Protein AF-A0A8H6D8B0-F1 (afdb_monomer)

Solvent-accessible surface area (backbone atoms only — not comparable to full-atom values): 12147 Å² total; per-residue (Å²): 142,82,86,81,82,81,80,84,80,79,80,86,77,79,84,80,75,80,71,76,81,54,72,67,60,53,50,52,53,22,50,54,37,28,52,41,32,55,50,35,56,53,51,42,53,51,50,27,58,74,71,68,42,46,70,52,31,46,40,55,48,80,44,45,61,90,75,54,76,79,80,57,74,88,73,54,86,74,70,90,65,80,85,88,83,83,92,76,97,70,55,73,66,60,53,39,51,53,52,36,54,52,36,72,69,46,90,56,90,76,64,66,79,68,88,80,85,71,73,65,49,51,69,41,78,44,66,47,24,80,73,21,45,85,52,73,32,20,54,50,38,52,25,31,37,50,70,65,22,56,57,67,89,66,45,59,49,54,98,57,42,50,77,49,62,91,42,72,55,75,82,59,85,83,72,56,76,82,51,54,65,56,57,78,70,66,82,77,78,92,129

Sequence (191 aa):
MKRSSFSDQRRHGQSSRHSPPSRLYDNRQREELRATAQETLEISRSLLKELGTHDLARHSVKYSFGSLTRLQPTHCPSYRQPAIIKVINDDTLNAAIELYRRAQIDTGPKSQPPIVVNFANRHSPGGGWLNGAMAEEEALYYRSTLALSLNKKHYPLERDEALYSPYELIMRMIYPQAMRHHHFQQESFPW

Secondary structure (DSSP, 8-state):
------------------PPPPHHHHHHHHHHHHHHHHHHHHHHHHHHHHTT-HHHHT--EEEEGGGPPPPPGGGS---SSPPP----SS-HHHHHHHHHHHHHHS-SS--PPPP------SSSTTTTGGGT--SHHHHHHHHBTHHHHS-GGG-SPPTTEEEE-S---B------HHHHHHHTTS-----

Mean predicted aligned error: 11.6 Å

InterPro domains:
  IPR019261 Microbial-type PARG, catalytic domain [PF10021] (65-162)
  IPR043472 Macro domain-like [G3DSA:3.40.220.10] (30-187)

Radius of gyration: 23.86 Å; Cα contacts (8 Å, |Δi|>4): 173; chains: 1; bounding box: 65×79×56 Å

Organism: NCBI:txid1567541

pLDDT: mean 80.4, std 21.3, range [29.44, 97.0]

Foldseek 3Di:
DDDDDDDDPDDPDDDPPPDPPDPVVLVVLLVVLLVLLVVLVVVLVVVCVVVVCLVLLQDKDKDFQVPDDDDDPVPVPPDPDDDDDDDDDDAQVQVQVVLQVVLVVDPDDDSARDDTDAPADLAAQLPCSNRSDDDNSSVCSSFKSNVNHDDNVCPNADPRMDMDRRDMDGHDDDDDPVCVVVVVVPPDDDD

Structure (mmCIF, N/CA/C/O backbone):
data_AF-A0A8H6D8B0-F1
#
_entry.id   AF-A0A8H6D8B0-F1
#
loop_
_atom_site.group_PDB
_atom_site.id
_atom_site.type_symbol
_atom_site.label_atom_id
_atom_site.label_alt_id
_atom_site.label_comp_id
_atom_site.label_asym_id
_atom_site.label_entity_id
_atom_site.label_seq_id
_atom_site.pdbx_PDB_ins_code
_atom_site.Cartn_x
_atom_site.Cartn_y
_atom_site.Cartn_z
_atom_site.occupancy
_atom_site.B_iso_or_equiv
_atom_site.auth_seq_id
_atom_site.auth_comp_id
_atom_site.auth_asym_id
_atom_site.auth_atom_id
_atom_site.pdbx_PDB_model_num
ATOM 1 N N . MET A 1 1 ? -50.923 -48.582 -26.004 1.00 40.25 1 MET A N 1
ATOM 2 C CA . MET A 1 1 ? -49.449 -48.667 -26.127 1.00 40.25 1 MET A CA 1
ATOM 3 C C . MET A 1 1 ? -48.998 -47.913 -27.373 1.00 40.25 1 MET A C 1
ATOM 5 O O . MET A 1 1 ? -49.161 -48.427 -28.468 1.00 40.25 1 MET A O 1
ATOM 9 N N . LYS A 1 2 ? -48.471 -46.694 -27.222 1.00 34.94 2 LYS A N 1
ATOM 10 C CA . LYS A 1 2 ? -47.685 -45.990 -28.249 1.00 34.94 2 LYS A CA 1
ATOM 11 C C . LYS A 1 2 ? -46.571 -45.244 -27.510 1.00 34.94 2 LYS A C 1
ATOM 13 O O . LYS A 1 2 ? -46.853 -44.321 -26.758 1.00 34.94 2 LYS A O 1
ATOM 18 N N . ARG A 1 3 ? -45.333 -45.729 -27.634 1.00 32.06 3 ARG A N 1
ATOM 19 C CA . ARG A 1 3 ? -44.125 -45.086 -27.098 1.00 32.06 3 ARG A CA 1
ATOM 20 C C . ARG A 1 3 ? -43.659 -44.061 -28.131 1.00 32.06 3 ARG A C 1
ATOM 22 O O . ARG A 1 3 ? -43.265 -44.463 -29.221 1.00 32.06 3 ARG A O 1
ATOM 29 N N . SER A 1 4 ? -43.730 -42.766 -27.820 1.00 35.38 4 SER A N 1
ATOM 30 C CA . SER A 1 4 ? -43.080 -41.734 -28.634 1.00 35.38 4 SER A CA 1
ATOM 31 C C . SER A 1 4 ? -41.623 -41.595 -28.199 1.00 35.38 4 SER A C 1
ATOM 33 O O . SER A 1 4 ? -41.328 -41.254 -27.055 1.00 35.38 4 SER A O 1
ATOM 35 N N . SER A 1 5 ? -40.728 -41.893 -29.132 1.00 32.91 5 SER A N 1
ATOM 36 C CA . SER A 1 5 ? -39.286 -41.682 -29.054 1.00 32.91 5 SER A CA 1
ATOM 37 C C . SER A 1 5 ? -38.973 -40.187 -28.917 1.00 32.91 5 SER A C 1
ATOM 39 O O . SER A 1 5 ? -39.194 -39.429 -29.859 1.00 32.91 5 SER A O 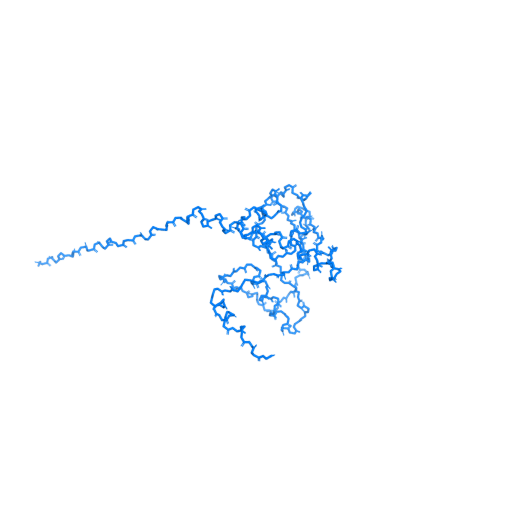1
ATOM 41 N N . PHE A 1 6 ? -38.439 -39.770 -27.768 1.00 34.16 6 PHE A N 1
ATOM 42 C CA . PHE A 1 6 ? -37.788 -38.470 -27.613 1.00 34.16 6 PHE A CA 1
ATOM 43 C C . PHE A 1 6 ? -36.385 -38.544 -28.228 1.00 34.16 6 PHE A C 1
ATOM 45 O O . PHE A 1 6 ? -35.522 -39.273 -27.745 1.00 34.16 6 PHE A O 1
ATOM 52 N N . SER A 1 7 ? -36.173 -37.805 -29.314 1.00 36.19 7 SER A N 1
ATOM 53 C CA . SER A 1 7 ? -34.865 -37.597 -29.933 1.00 36.19 7 SER A CA 1
ATOM 54 C C . SER A 1 7 ? -34.037 -36.610 -29.102 1.00 36.19 7 SER A C 1
ATOM 56 O O . SER A 1 7 ? -34.379 -35.430 -29.018 1.00 36.19 7 SER A O 1
ATOM 58 N N . ASP A 1 8 ? -32.948 -37.101 -28.513 1.00 35.66 8 ASP A N 1
ATOM 59 C CA . ASP A 1 8 ? -31.941 -36.341 -27.767 1.00 35.66 8 ASP A CA 1
ATOM 60 C C . ASP A 1 8 ? -31.058 -35.535 -28.744 1.00 35.66 8 ASP A C 1
ATOM 62 O O . ASP A 1 8 ? -30.103 -36.049 -29.330 1.00 35.66 8 ASP A O 1
ATOM 66 N N . GLN A 1 9 ? -31.405 -34.266 -28.984 1.00 38.84 9 GLN A N 1
ATOM 67 C CA . GLN A 1 9 ? -30.551 -33.332 -29.724 1.00 38.84 9 GLN A CA 1
ATOM 68 C C . GLN A 1 9 ? -29.483 -32.756 -28.788 1.00 38.84 9 GLN A C 1
ATOM 70 O O . GLN A 1 9 ? -29.635 -31.673 -28.220 1.00 38.84 9 GLN A O 1
ATOM 75 N N . ARG A 1 10 ? -28.353 -33.460 -28.668 1.00 35.47 10 ARG A N 1
ATOM 76 C CA . ARG A 1 10 ? -27.129 -32.908 -28.077 1.00 35.47 10 ARG A CA 1
ATOM 77 C C . ARG A 1 10 ? -26.586 -31.790 -28.967 1.00 35.47 10 ARG A C 1
ATOM 79 O O . ARG A 1 10 ? -25.962 -32.038 -29.996 1.00 35.47 10 ARG A O 1
ATOM 86 N N . ARG A 1 11 ? -26.809 -30.541 -28.556 1.00 42.22 11 ARG A N 1
ATOM 87 C CA . ARG A 1 11 ? -26.152 -29.363 -29.135 1.00 42.22 11 ARG A CA 1
ATOM 88 C C . ARG A 1 11 ? -24.683 -29.340 -28.710 1.00 42.22 11 ARG A C 1
ATOM 90 O O . ARG A 1 11 ? -24.344 -28.852 -27.637 1.00 42.22 11 ARG A O 1
ATOM 97 N N . HIS A 1 12 ? -23.803 -29.845 -29.569 1.00 43.06 12 HIS A N 1
ATOM 98 C CA . HIS A 1 12 ? -22.394 -29.462 -29.554 1.00 43.06 12 HIS A CA 1
ATOM 99 C C . HIS A 1 12 ? -22.262 -28.059 -30.159 1.00 43.06 12 HIS A C 1
ATOM 101 O O . HIS A 1 12 ? -22.481 -27.871 -31.352 1.00 43.06 12 HIS A O 1
ATOM 107 N N . GLY A 1 13 ? -21.918 -27.073 -29.329 1.00 34.16 13 GLY A N 1
ATOM 108 C CA . GLY A 1 13 ? -21.775 -25.674 -29.732 1.00 34.16 13 GLY A CA 1
ATOM 109 C C . GLY A 1 13 ? -20.682 -24.958 -28.944 1.00 34.16 13 GLY A C 1
ATOM 110 O O . GLY A 1 13 ? -20.971 -24.264 -27.983 1.00 34.16 13 GLY A O 1
ATOM 111 N N . GLN A 1 14 ? -19.439 -25.189 -29.372 1.00 37.81 14 GLN A N 1
ATOM 112 C CA . GLN A 1 14 ? -18.262 -24.310 -29.289 1.00 37.81 14 GLN A CA 1
ATOM 113 C C . GLN A 1 14 ? -17.902 -23.682 -27.926 1.00 37.81 14 GLN A C 1
ATOM 115 O O . GLN A 1 14 ? -18.274 -22.563 -27.594 1.00 37.81 14 GLN A O 1
ATOM 120 N N . SER A 1 15 ? -17.020 -24.374 -27.196 1.00 38.75 15 SER A N 1
ATOM 121 C CA . SER A 1 15 ? -16.143 -23.753 -26.198 1.00 38.75 15 SER A CA 1
ATOM 122 C C . SER A 1 15 ? -15.261 -22.706 -26.890 1.00 38.75 15 SER A C 1
ATOM 1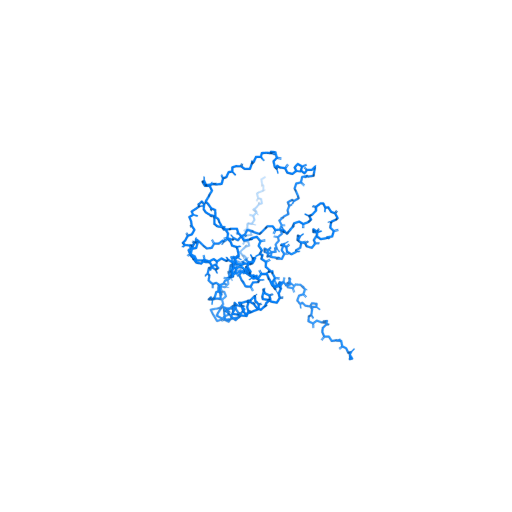24 O O . SER A 1 15 ? -14.441 -23.047 -27.749 1.00 38.75 15 SER A O 1
ATOM 126 N N . SER A 1 16 ? -15.434 -21.432 -26.532 1.00 45.41 16 SER A N 1
ATOM 127 C CA . SER A 1 16 ? -14.516 -20.364 -26.914 1.00 45.41 16 SER A CA 1
ATOM 128 C C . SER A 1 16 ? -13.155 -20.654 -26.284 1.00 45.41 16 SER A C 1
ATOM 130 O O . SER A 1 16 ? -12.944 -20.432 -25.091 1.00 45.41 16 SER A O 1
ATOM 132 N N . ARG A 1 17 ? -12.224 -21.182 -27.078 1.00 43.19 17 ARG A N 1
ATOM 133 C CA . ARG A 1 17 ? -10.829 -21.325 -26.665 1.00 43.19 17 ARG A CA 1
ATOM 134 C C . ARG A 1 17 ? -10.269 -19.920 -26.450 1.00 43.19 17 ARG A C 1
ATOM 136 O O . ARG A 1 17 ? -9.994 -19.216 -27.419 1.00 43.19 17 ARG A O 1
ATOM 143 N N . HIS A 1 18 ? -10.126 -19.507 -25.191 1.00 47.00 18 HIS A N 1
ATOM 144 C CA . HIS A 1 18 ? -9.276 -18.376 -24.836 1.00 47.00 18 HIS A CA 1
ATOM 145 C C . HIS A 1 18 ? -7.871 -18.688 -25.347 1.00 47.00 18 HIS A C 1
ATOM 147 O O . HIS A 1 18 ? -7.162 -19.528 -24.796 1.00 47.00 18 HIS A O 1
ATOM 153 N N . SER A 1 19 ? -7.508 -18.061 -26.463 1.00 48.81 19 SER A N 1
ATOM 154 C CA . SER A 1 19 ? -6.129 -18.066 -26.921 1.00 48.81 19 SER A CA 1
ATOM 155 C C . SER A 1 19 ? -5.346 -17.196 -25.941 1.00 48.81 19 SER A C 1
ATOM 157 O O . SER A 1 19 ? -5.780 -16.070 -25.681 1.00 48.81 19 SER A O 1
ATOM 159 N N . PRO A 1 20 ? -4.250 -17.697 -25.349 1.00 50.31 20 PRO A N 1
ATOM 160 C CA . PRO A 1 20 ? -3.435 -16.885 -24.463 1.00 50.31 20 PRO A CA 1
ATOM 161 C C . PRO A 1 20 ? -2.938 -15.653 -25.233 1.00 50.31 20 PRO A C 1
ATOM 163 O O . PRO A 1 20 ? -2.686 -15.754 -26.441 1.00 50.31 20 PRO A O 1
ATOM 166 N N . PRO A 1 21 ? -2.825 -14.489 -24.573 1.00 54.28 21 PRO A N 1
ATOM 167 C CA . PRO A 1 21 ? -2.346 -13.275 -25.218 1.00 54.28 21 PRO A CA 1
ATOM 168 C C . PRO A 1 21 ? -0.999 -13.525 -25.907 1.00 54.28 21 PRO A C 1
ATOM 170 O O . PRO A 1 21 ? -0.166 -14.304 -25.436 1.00 54.28 21 PRO A O 1
ATOM 173 N N . SER A 1 22 ? -0.796 -12.892 -27.066 1.00 60.59 22 SER A N 1
ATOM 174 C CA . SER A 1 22 ? 0.440 -13.063 -27.826 1.00 60.59 22 SER A CA 1
ATOM 175 C C . SER A 1 22 ? 1.631 -12.557 -27.003 1.00 60.59 22 SER A C 1
ATOM 177 O O . SER A 1 22 ? 1.564 -11.504 -26.372 1.00 60.59 22 SER A O 1
ATOM 179 N N . ARG A 1 23 ? 2.753 -13.288 -27.027 1.00 61.09 23 ARG A N 1
ATOM 180 C CA . ARG A 1 23 ? 3.973 -12.930 -26.270 1.00 61.09 23 ARG A CA 1
ATOM 181 C C . ARG A 1 23 ? 4.485 -11.512 -26.569 1.00 61.09 23 ARG A C 1
ATOM 183 O O . ARG A 1 23 ? 5.108 -10.892 -25.720 1.00 61.09 23 ARG A O 1
ATOM 190 N N . LEU A 1 24 ? 4.222 -10.994 -27.770 1.00 54.78 24 LEU A N 1
ATOM 191 C CA . LEU A 1 24 ? 4.582 -9.627 -28.160 1.00 54.78 24 LEU A CA 1
ATOM 192 C C . LEU A 1 24 ? 3.698 -8.570 -27.482 1.00 54.78 24 LEU A C 1
ATOM 194 O O . LEU A 1 24 ? 4.203 -7.516 -27.105 1.00 54.78 24 LEU A O 1
ATOM 198 N N . TYR A 1 25 ? 2.401 -8.853 -27.316 1.00 54.72 25 TYR A N 1
ATOM 199 C CA . TYR A 1 25 ? 1.472 -7.971 -26.607 1.00 54.72 25 TYR A CA 1
ATOM 200 C C . TYR A 1 25 ? 1.825 -7.888 -25.116 1.00 54.72 25 TYR A C 1
ATOM 202 O O . TYR A 1 25 ? 1.866 -6.796 -24.556 1.00 54.72 25 TYR A O 1
ATOM 210 N N . ASP A 1 26 ? 2.185 -9.027 -24.516 1.00 74.25 26 ASP A N 1
ATOM 211 C CA . ASP A 1 26 ? 2.689 -9.099 -23.139 1.00 74.25 26 ASP A CA 1
ATOM 212 C C . ASP A 1 26 ? 3.981 -8.274 -22.968 1.00 74.25 26 ASP A C 1
ATOM 214 O O . ASP A 1 26 ? 4.087 -7.456 -22.061 1.00 74.25 26 ASP A O 1
ATOM 218 N N . ASN A 1 27 ? 4.938 -8.369 -23.899 1.00 83.44 27 ASN A N 1
ATOM 219 C CA . ASN A 1 27 ? 6.188 -7.603 -23.804 1.00 83.44 27 ASN A CA 1
ATOM 220 C C . ASN A 1 27 ? 5.986 -6.081 -23.841 1.00 83.44 27 ASN A C 1
ATOM 222 O O . ASN A 1 27 ? 6.574 -5.385 -23.013 1.00 83.44 27 ASN A O 1
ATOM 226 N N . ARG A 1 28 ? 5.141 -5.563 -24.745 1.00 88.94 28 ARG A N 1
ATOM 227 C CA . ARG A 1 28 ? 4.855 -4.118 -24.805 1.00 88.94 28 ARG A CA 1
ATOM 228 C C . ARG A 1 28 ? 4.194 -3.633 -23.517 1.00 88.94 28 ARG A C 1
ATOM 230 O O . ARG A 1 28 ? 4.622 -2.635 -22.949 1.00 88.94 28 ARG A O 1
ATOM 237 N N . GLN A 1 29 ? 3.198 -4.369 -23.026 1.00 89.12 29 GLN A N 1
ATOM 238 C CA . GLN A 1 29 ? 2.532 -4.038 -21.769 1.00 89.12 29 GLN A CA 1
ATOM 239 C C . GLN A 1 29 ? 3.530 -4.013 -20.602 1.00 89.12 29 GLN A C 1
ATOM 241 O O . GLN A 1 29 ? 3.510 -3.104 -19.776 1.00 89.12 29 GLN A O 1
ATOM 246 N N . ARG A 1 30 ? 4.450 -4.979 -20.545 1.00 92.75 30 ARG A N 1
ATOM 247 C CA . ARG A 1 30 ? 5.500 -5.010 -19.521 1.00 92.75 30 ARG A CA 1
ATOM 248 C C . ARG A 1 30 ? 6.462 -3.830 -19.632 1.00 92.75 30 ARG A C 1
ATOM 250 O O . ARG A 1 30 ? 6.911 -3.331 -18.606 1.00 92.75 30 ARG A O 1
ATOM 257 N N . GLU A 1 31 ? 6.795 -3.383 -20.838 1.00 95.06 31 GLU A N 1
ATOM 258 C CA . GLU A 1 31 ? 7.615 -2.184 -21.056 1.00 95.06 31 GLU A CA 1
ATOM 259 C C . GLU A 1 31 ? 6.905 -0.911 -20.582 1.00 95.06 31 GLU A C 1
ATOM 261 O O . GLU A 1 31 ? 7.506 -0.121 -19.856 1.00 95.06 31 GLU A O 1
ATOM 266 N N . GLU A 1 32 ? 5.617 -0.755 -20.892 1.00 94.88 32 GLU A N 1
ATOM 267 C CA . GLU A 1 32 ? 4.791 0.356 -20.397 1.00 94.88 32 GLU A CA 1
ATOM 268 C C . GLU A 1 32 ? 4.719 0.368 -18.863 1.00 94.88 32 GLU A C 1
ATOM 270 O O . GLU A 1 32 ? 4.842 1.417 -18.226 1.00 94.88 32 GLU A O 1
ATOM 275 N N . LEU A 1 33 ? 4.585 -0.806 -18.246 1.00 95.00 33 LEU A N 1
ATOM 276 C CA . LEU A 1 33 ? 4.579 -0.941 -16.793 1.00 95.00 33 LEU A CA 1
ATOM 277 C C . LEU A 1 33 ? 5.943 -0.630 -16.169 1.00 95.00 33 LEU A C 1
ATOM 279 O O . LEU A 1 33 ? 6.000 0.035 -15.139 1.00 95.00 33 LEU A O 1
ATOM 283 N N . ARG A 1 34 ? 7.054 -1.019 -16.805 1.00 96.81 34 ARG A N 1
ATOM 284 C CA . ARG A 1 34 ? 8.404 -0.616 -16.367 1.00 96.81 34 ARG A CA 1
ATOM 285 C C . ARG A 1 34 ? 8.591 0.896 -16.430 1.00 96.81 34 ARG A C 1
ATOM 287 O O . ARG A 1 34 ? 9.119 1.478 -15.485 1.00 96.81 34 ARG A O 1
ATOM 294 N N . ALA A 1 35 ? 8.136 1.528 -17.511 1.00 96.44 35 ALA A N 1
ATOM 295 C CA . ALA A 1 35 ? 8.161 2.982 -17.639 1.00 96.44 35 ALA A CA 1
ATOM 296 C C . ALA A 1 35 ? 7.312 3.641 -16.540 1.00 96.44 35 ALA A C 1
ATOM 298 O O . ALA A 1 35 ? 7.781 4.552 -15.861 1.00 96.44 35 ALA A O 1
ATOM 299 N N . THR A 1 36 ? 6.116 3.101 -16.287 1.00 95.69 36 THR A N 1
ATOM 300 C CA . THR A 1 36 ? 5.238 3.546 -15.196 1.00 95.69 36 THR A CA 1
ATOM 301 C C . THR A 1 36 ? 5.924 3.408 -13.837 1.00 95.69 36 THR A C 1
ATOM 303 O O . THR A 1 36 ? 5.825 4.313 -13.015 1.00 95.69 36 THR A O 1
ATOM 306 N N . ALA A 1 37 ? 6.649 2.312 -13.589 1.00 96.19 37 ALA A N 1
ATOM 307 C CA . ALA A 1 37 ? 7.379 2.104 -12.340 1.00 96.19 37 ALA A CA 1
ATOM 308 C C . ALA A 1 37 ? 8.427 3.196 -12.099 1.00 96.19 37 ALA A C 1
ATOM 310 O O . ALA A 1 37 ? 8.494 3.774 -11.013 1.00 96.19 37 ALA A O 1
ATOM 311 N N . GLN A 1 38 ? 9.226 3.482 -13.129 1.00 96.75 38 GLN A N 1
ATOM 312 C CA . GLN A 1 38 ? 10.275 4.492 -13.072 1.00 96.75 38 GLN A CA 1
ATOM 313 C C . GLN A 1 38 ? 9.684 5.886 -12.837 1.00 96.75 38 GLN A C 1
ATOM 315 O O . GLN A 1 38 ? 10.098 6.582 -11.910 1.00 96.75 38 GLN A O 1
ATOM 320 N N . GLU A 1 39 ? 8.657 6.245 -13.606 1.00 96.12 39 GLU A N 1
ATOM 321 C CA . GLU A 1 39 ? 7.938 7.509 -13.451 1.00 96.12 39 GLU A CA 1
ATOM 322 C C . GLU A 1 39 ? 7.324 7.629 -12.046 1.00 96.12 39 GLU A C 1
ATOM 324 O O . GLU A 1 39 ? 7.444 8.664 -11.392 1.00 96.12 39 GLU A O 1
ATOM 329 N N . THR A 1 40 ? 6.725 6.554 -11.521 1.00 95.69 40 THR A N 1
ATOM 330 C CA . THR A 1 40 ? 6.154 6.551 -10.168 1.00 95.69 40 THR A CA 1
ATOM 331 C C . THR A 1 40 ? 7.216 6.807 -9.107 1.00 95.69 40 THR A C 1
ATOM 333 O O . THR A 1 40 ? 6.958 7.581 -8.189 1.00 95.69 40 THR A O 1
ATOM 336 N N . LEU A 1 41 ? 8.419 6.233 -9.215 1.00 95.62 41 LEU A N 1
ATOM 337 C CA . LEU A 1 41 ? 9.507 6.522 -8.270 1.00 95.62 41 LEU A CA 1
ATOM 338 C C . LEU A 1 41 ? 9.929 7.993 -8.299 1.00 95.62 41 LEU A C 1
ATOM 340 O O . LEU A 1 41 ? 10.204 8.572 -7.246 1.00 95.62 41 LEU A O 1
ATOM 344 N N . GLU A 1 42 ? 10.009 8.583 -9.487 1.00 95.44 42 GLU A N 1
ATOM 345 C CA . GLU A 1 42 ? 10.412 9.977 -9.676 1.00 95.44 42 GLU A CA 1
ATOM 346 C C . GLU A 1 42 ? 9.362 10.936 -9.111 1.00 95.44 42 GLU A C 1
ATOM 348 O O . GLU A 1 42 ? 9.676 11.748 -8.233 1.00 95.44 42 GLU A O 1
ATOM 353 N N . ILE A 1 43 ? 8.103 10.766 -9.522 1.00 95.38 43 ILE A N 1
ATOM 354 C CA . ILE A 1 43 ? 6.972 11.574 -9.054 1.00 95.38 43 ILE A CA 1
ATOM 355 C C . ILE A 1 43 ? 6.798 11.425 -7.541 1.00 95.38 43 ILE A C 1
ATOM 357 O O . ILE A 1 43 ? 6.696 12.432 -6.843 1.00 95.38 43 ILE A O 1
ATOM 361 N N . SER A 1 44 ? 6.844 10.199 -7.006 1.00 95.12 44 SER A N 1
ATOM 362 C CA . SER A 1 44 ? 6.710 9.951 -5.563 1.00 95.12 44 SER A CA 1
ATOM 363 C C . SER A 1 44 ? 7.725 10.746 -4.752 1.00 95.12 44 SER A C 1
ATOM 365 O O . SER A 1 44 ? 7.375 11.386 -3.763 1.00 95.12 44 SER A O 1
ATOM 367 N N . ARG A 1 45 ? 8.997 10.724 -5.165 1.00 95.19 45 ARG A N 1
ATOM 368 C CA . ARG A 1 45 ? 10.065 11.445 -4.462 1.00 95.19 45 ARG A CA 1
ATOM 369 C C . ARG A 1 45 ? 9.866 12.953 -4.540 1.00 95.19 45 ARG A C 1
ATOM 371 O O . ARG A 1 45 ? 10.084 13.629 -3.537 1.00 95.19 45 ARG A O 1
ATOM 378 N N . SER A 1 46 ? 9.457 13.464 -5.702 1.00 95.56 46 SER A N 1
ATOM 379 C CA . SER A 1 46 ? 9.181 14.889 -5.888 1.00 95.56 46 SER A CA 1
ATOM 380 C C . SER A 1 46 ? 8.020 15.352 -5.008 1.00 95.56 46 SER A C 1
ATOM 382 O O . SER A 1 46 ? 8.193 16.274 -4.214 1.00 95.56 46 SER A O 1
ATOM 384 N N . LEU A 1 47 ? 6.880 14.657 -5.068 1.00 95.81 47 LEU A N 1
ATOM 385 C CA . LEU A 1 47 ? 5.677 14.993 -4.304 1.00 95.81 47 LEU A CA 1
ATOM 386 C C . LEU A 1 47 ? 5.915 14.930 -2.795 1.00 95.81 47 LEU A C 1
ATOM 388 O O . LEU A 1 47 ? 5.557 15.854 -2.073 1.00 95.81 47 LEU A O 1
ATOM 392 N N . LEU A 1 48 ? 6.564 13.874 -2.299 1.00 96.25 48 LEU A N 1
ATOM 393 C CA . LEU A 1 48 ? 6.861 13.751 -0.868 1.00 96.25 48 LEU A CA 1
ATOM 394 C C . LEU A 1 48 ? 7.807 14.844 -0.363 1.00 96.25 48 LEU A C 1
ATOM 396 O O . LEU A 1 48 ? 7.711 15.254 0.795 1.00 96.25 48 LEU A O 1
ATOM 400 N N . LYS A 1 49 ? 8.732 15.305 -1.214 1.00 96.19 49 LYS A N 1
ATOM 401 C CA . LYS A 1 49 ? 9.620 16.425 -0.897 1.00 96.19 49 LYS A CA 1
ATOM 402 C C . LYS A 1 49 ? 8.847 17.742 -0.866 1.00 96.19 49 LYS A C 1
ATOM 404 O O . LYS A 1 49 ? 9.029 18.509 0.072 1.00 96.19 49 LYS A O 1
ATOM 409 N N . GLU A 1 50 ? 8.000 17.987 -1.860 1.00 96.81 50 GLU A N 1
ATOM 410 C CA . GLU A 1 50 ? 7.182 19.199 -1.966 1.00 96.81 50 GLU A CA 1
ATOM 411 C C . GLU A 1 50 ? 6.189 19.327 -0.803 1.00 96.81 50 GLU A C 1
ATOM 413 O O . GLU A 1 50 ? 6.068 20.390 -0.202 1.00 96.81 50 GLU A O 1
ATOM 418 N N . LEU A 1 51 ? 5.547 18.221 -0.425 1.00 96.31 51 LEU A N 1
ATOM 419 C CA . LEU A 1 51 ? 4.604 18.169 0.694 1.00 96.31 51 LEU A CA 1
ATOM 420 C C . LEU A 1 51 ? 5.291 18.148 2.069 1.00 96.31 51 LEU A C 1
ATOM 422 O O . LEU A 1 51 ? 4.618 18.291 3.088 1.00 96.31 51 LEU A O 1
ATOM 426 N N . GLY A 1 52 ? 6.607 17.919 2.127 1.00 97.00 52 GLY A N 1
ATOM 427 C CA . GLY A 1 52 ? 7.338 17.755 3.386 1.00 97.00 52 GLY A CA 1
ATOM 428 C C . GLY A 1 52 ? 6.950 16.497 4.178 1.00 97.00 52 GLY A C 1
ATOM 429 O O . GLY A 1 52 ? 7.185 16.432 5.380 1.00 97.00 52 GLY A O 1
ATOM 430 N N . THR A 1 53 ? 6.357 15.485 3.532 1.00 96.19 53 THR A N 1
ATOM 431 C CA . THR A 1 53 ? 5.824 14.264 4.178 1.00 96.19 53 THR A CA 1
ATOM 432 C C . THR A 1 53 ? 6.700 13.027 3.974 1.00 96.19 53 THR A C 1
ATOM 434 O O . THR A 1 53 ? 6.306 11.903 4.277 1.00 96.19 53 THR A O 1
ATOM 437 N N . HIS A 1 54 ? 7.922 13.220 3.490 1.00 93.62 54 HIS A N 1
ATOM 438 C CA . HIS A 1 54 ? 8.874 12.154 3.201 1.00 93.62 54 HIS A CA 1
ATOM 439 C C . HIS A 1 54 ? 9.141 11.196 4.377 1.00 93.62 54 HIS A C 1
ATOM 441 O O . HIS A 1 54 ? 9.196 9.981 4.178 1.00 93.62 54 HIS A O 1
ATOM 447 N N . ASP A 1 55 ? 9.278 11.714 5.598 1.00 94.00 55 ASP A N 1
ATOM 448 C CA . ASP A 1 55 ? 9.544 10.875 6.773 1.00 94.00 55 ASP A CA 1
ATOM 449 C C . ASP A 1 55 ? 8.310 10.073 7.199 1.00 94.00 55 ASP A C 1
ATOM 451 O O . ASP A 1 55 ? 8.446 8.943 7.667 1.00 94.00 55 ASP A O 1
ATOM 455 N N . LEU A 1 56 ? 7.110 10.616 6.959 1.00 94.62 56 LEU A N 1
ATOM 456 C CA . LEU A 1 56 ? 5.847 9.910 7.182 1.00 94.62 56 LEU A CA 1
ATOM 457 C C . LEU A 1 56 ? 5.709 8.736 6.211 1.00 94.62 56 LEU A C 1
ATOM 459 O O . LEU A 1 56 ? 5.409 7.629 6.643 1.00 94.62 56 LEU A O 1
ATOM 463 N N . ALA A 1 57 ? 5.990 8.957 4.924 1.00 93.62 57 ALA A N 1
ATOM 464 C CA . ALA A 1 57 ? 5.935 7.903 3.913 1.00 93.62 57 ALA A CA 1
ATOM 465 C C . ALA A 1 57 ? 6.977 6.804 4.156 1.00 93.62 57 ALA A C 1
ATOM 467 O O . ALA A 1 57 ? 6.691 5.630 3.992 1.00 93.62 57 ALA A O 1
ATOM 468 N N . ARG A 1 58 ? 8.188 7.142 4.613 1.00 93.00 58 ARG A N 1
ATOM 469 C CA . ARG A 1 58 ? 9.216 6.130 4.932 1.00 93.00 58 ARG A CA 1
ATOM 470 C C . ARG A 1 58 ? 8.918 5.312 6.185 1.00 93.00 58 ARG A C 1
ATOM 472 O O . ARG A 1 58 ? 9.611 4.324 6.446 1.00 93.00 58 ARG A O 1
ATOM 479 N N . HIS A 1 59 ? 7.960 5.743 6.996 1.00 94.00 59 HIS A N 1
ATOM 480 C CA . HIS A 1 59 ? 7.645 5.073 8.238 1.00 94.00 59 HIS A CA 1
ATOM 481 C C . HIS A 1 59 ? 6.818 3.816 7.959 1.00 94.00 59 HIS A C 1
ATOM 483 O O . HIS A 1 59 ? 5.644 3.891 7.615 1.00 94.00 59 HIS A O 1
ATOM 489 N N . SER A 1 60 ? 7.428 2.648 8.151 1.00 94.44 60 SER A N 1
ATOM 490 C CA . SER A 1 60 ? 6.724 1.369 8.210 1.00 94.44 60 SER A CA 1
ATOM 491 C C . SER A 1 60 ? 7.165 0.578 9.434 1.00 94.44 60 SER A C 1
ATOM 493 O O . SER A 1 60 ? 8.336 0.605 9.829 1.00 94.44 60 SER A O 1
ATOM 495 N N . VAL A 1 61 ? 6.216 -0.129 10.044 1.00 93.62 61 VAL A N 1
ATOM 496 C CA . VAL A 1 61 ? 6.450 -0.947 11.237 1.00 93.62 61 VAL A CA 1
ATOM 497 C C . VAL A 1 61 ? 6.164 -2.401 10.905 1.00 93.62 61 VAL A C 1
ATOM 499 O O . VAL A 1 61 ? 5.104 -2.721 10.367 1.00 93.62 61 VAL A O 1
ATOM 502 N N . LYS A 1 62 ? 7.116 -3.281 11.230 1.00 94.44 62 LYS A N 1
ATOM 503 C CA . LYS A 1 62 ? 6.921 -4.728 11.162 1.00 94.44 62 LYS A CA 1
ATOM 504 C C . LYS A 1 62 ? 6.378 -5.230 12.493 1.00 94.44 62 LYS A C 1
ATOM 506 O O . LYS A 1 62 ? 6.954 -4.944 13.539 1.00 94.44 62 LYS A O 1
ATOM 511 N N . TYR A 1 63 ? 5.311 -6.009 12.430 1.00 93.94 63 TYR A N 1
ATOM 512 C CA . TYR A 1 63 ? 4.713 -6.681 13.573 1.00 93.94 63 TYR A CA 1
ATOM 513 C C . TYR A 1 63 ? 4.810 -8.191 13.389 1.00 93.94 63 TYR A C 1
ATOM 515 O O . TYR A 1 63 ? 4.596 -8.671 12.281 1.00 93.94 63 TYR A O 1
ATOM 523 N N . SER A 1 64 ? 5.070 -8.925 14.472 1.00 93.75 64 SE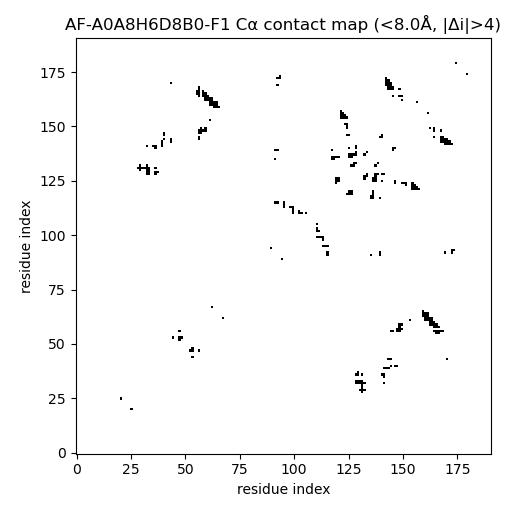R A N 1
ATOM 524 C CA . SER A 1 64 ? 4.766 -10.361 14.564 1.00 93.75 64 SER A CA 1
ATOM 525 C C . SER A 1 64 ? 3.496 -10.533 15.387 1.00 93.75 64 SER A C 1
ATOM 527 O O . SER A 1 64 ? 3.356 -9.920 16.450 1.00 93.75 64 SER A O 1
ATOM 529 N N . PHE A 1 65 ? 2.578 -11.384 14.941 1.00 88.44 65 PHE A N 1
ATOM 530 C CA . PHE A 1 65 ? 1.311 -11.630 15.625 1.00 88.44 65 PHE A CA 1
ATOM 531 C C . PHE A 1 65 ? 1.506 -12.181 17.039 1.00 88.44 65 PHE A C 1
ATOM 533 O O . PHE A 1 65 ? 0.689 -11.890 17.908 1.00 88.44 65 PHE A O 1
ATOM 540 N N . GLY A 1 66 ? 2.611 -12.886 17.306 1.00 86.56 66 GLY A N 1
ATOM 541 C CA . GLY A 1 66 ? 2.960 -13.333 18.657 1.00 86.56 66 GLY A CA 1
ATOM 542 C C . GLY A 1 66 ? 3.269 -12.189 19.632 1.00 86.56 66 GLY A C 1
ATOM 543 O O . GLY A 1 66 ? 3.081 -12.342 20.835 1.00 86.56 66 GLY A O 1
ATOM 544 N N . SER A 1 67 ? 3.714 -11.036 19.123 1.00 84.38 67 SER A N 1
ATOM 545 C CA . SER A 1 67 ? 4.027 -9.842 19.925 1.00 84.38 67 SER A CA 1
ATOM 546 C C . SER A 1 67 ? 2.859 -8.866 20.082 1.00 84.38 67 SER A C 1
ATOM 548 O O . SER A 1 67 ? 2.933 -7.944 20.895 1.00 84.38 67 SER A O 1
ATOM 550 N N . LEU A 1 68 ? 1.785 -9.042 19.308 1.00 88.31 68 LEU A N 1
ATOM 551 C CA . LEU A 1 68 ? 0.640 -8.143 19.351 1.00 88.31 68 LEU A CA 1
ATOM 552 C C . LEU A 1 68 ? -0.224 -8.445 20.572 1.00 88.31 68 LEU A C 1
ATOM 554 O O . LEU A 1 68 ? -0.655 -9.576 20.802 1.00 88.31 68 LEU A O 1
ATOM 558 N N . THR A 1 69 ? -0.535 -7.408 21.343 1.00 87.31 69 THR A N 1
ATOM 559 C CA . THR A 1 69 ? -1.524 -7.524 22.409 1.00 87.31 69 THR A CA 1
ATOM 560 C C . THR A 1 69 ? -2.916 -7.617 21.800 1.00 87.31 69 THR A C 1
ATOM 562 O O . THR A 1 69 ? -3.274 -6.893 20.867 1.00 87.31 69 THR A O 1
ATOM 565 N N . ARG A 1 70 ? -3.738 -8.524 22.335 1.00 85.12 70 ARG A N 1
ATOM 566 C CA . ARG A 1 70 ? -5.142 -8.611 21.936 1.00 85.12 70 ARG A CA 1
ATOM 567 C C . ARG A 1 70 ? -5.822 -7.271 22.219 1.00 85.12 70 ARG A C 1
ATOM 569 O O . ARG A 1 70 ? -5.728 -6.753 23.333 1.00 85.12 70 ARG A O 1
ATOM 576 N N . LEU A 1 71 ? -6.541 -6.745 21.227 1.00 85.31 71 LEU A N 1
ATOM 577 C CA . LEU A 1 71 ? -7.360 -5.549 21.400 1.00 85.31 71 LEU A CA 1
ATOM 578 C C . LEU A 1 71 ? -8.350 -5.773 22.548 1.00 85.31 71 LEU A C 1
ATOM 580 O O . LEU A 1 71 ? -9.145 -6.716 22.522 1.00 85.31 71 LEU A O 1
ATOM 584 N N . GLN A 1 72 ? -8.280 -4.912 23.565 1.00 86.69 72 GLN A N 1
ATOM 585 C CA . GLN A 1 72 ? -9.237 -4.955 24.668 1.00 86.69 72 GLN A CA 1
ATOM 586 C C . GLN A 1 72 ? -10.628 -4.583 24.139 1.00 86.69 72 GLN A C 1
ATOM 588 O O . GLN A 1 72 ? -10.736 -3.581 23.427 1.00 86.69 72 GLN A O 1
ATOM 593 N N . PRO A 1 73 ? -11.694 -5.321 24.502 1.00 85.88 73 PRO A N 1
ATOM 594 C CA . PRO A 1 73 ? -13.056 -5.021 24.055 1.00 85.88 73 PRO A CA 1
ATOM 595 C C . PRO A 1 73 ? -13.520 -3.597 24.388 1.00 85.88 73 PRO A C 1
ATOM 597 O O . PRO A 1 73 ? -14.354 -3.035 23.688 1.00 85.88 73 PRO A O 1
ATOM 600 N N . THR A 1 74 ? -12.951 -2.984 25.427 1.00 86.25 74 THR A N 1
ATOM 601 C CA . THR A 1 74 ? -13.210 -1.591 25.814 1.00 86.25 74 THR A CA 1
ATOM 602 C C . THR A 1 74 ? -12.748 -0.568 24.774 1.00 86.25 74 THR A C 1
ATOM 604 O O . THR A 1 74 ? -13.249 0.551 24.772 1.00 86.25 74 THR A O 1
ATOM 607 N N . HIS A 1 75 ? -11.834 -0.936 23.871 1.00 84.25 75 HIS A N 1
ATOM 608 C CA . HIS A 1 75 ? -11.423 -0.102 22.738 1.00 84.25 75 HIS A CA 1
ATOM 609 C C . HIS A 1 75 ? -12.315 -0.292 21.504 1.00 84.25 75 HIS A C 1
ATOM 611 O O . HIS A 1 75 ? -12.088 0.360 20.485 1.00 84.25 75 HIS A O 1
ATOM 617 N N . CYS A 1 76 ? -13.321 -1.175 21.550 1.00 82.50 76 CYS A N 1
ATOM 618 C CA . CYS A 1 76 ? -14.271 -1.288 20.455 1.00 82.50 76 CYS A CA 1
ATOM 619 C C . CYS A 1 76 ? -15.124 -0.007 20.389 1.00 82.50 76 CYS A C 1
ATOM 621 O O . CYS A 1 76 ? -15.809 0.323 21.360 1.00 82.50 76 CYS A O 1
ATOM 623 N N . PRO A 1 77 ? -15.175 0.683 19.236 1.00 80.50 77 PRO A N 1
ATOM 624 C CA . PRO A 1 77 ? -15.873 1.965 19.084 1.00 80.50 77 PRO A CA 1
ATOM 625 C C . PRO A 1 77 ? -17.401 1.886 19.259 1.00 80.50 77 PRO A C 1
ATOM 627 O O . PRO A 1 77 ? -18.075 2.908 19.175 1.00 80.50 77 PRO A O 1
ATOM 630 N N . SER A 1 78 ? -17.953 0.693 19.520 1.00 82.06 78 SER A N 1
ATOM 631 C CA . SER A 1 78 ? -19.367 0.462 19.841 1.00 82.06 78 SER A CA 1
ATOM 632 C C . SER A 1 78 ? -20.317 1.114 18.831 1.00 82.06 78 SER A C 1
ATOM 634 O O . SER A 1 78 ? -21.288 1.780 19.199 1.00 82.06 78 SER A O 1
ATOM 636 N N . TYR A 1 79 ? -20.014 0.947 17.538 1.00 82.50 79 TYR A N 1
ATOM 637 C CA . TYR A 1 79 ? -20.835 1.489 16.460 1.00 82.50 79 TYR A CA 1
ATOM 638 C C . TYR A 1 79 ? -22.274 0.980 16.578 1.00 82.50 79 TYR A C 1
ATOM 640 O O . TYR A 1 79 ? -22.522 -0.221 16.663 1.00 82.50 79 TYR A O 1
ATOM 648 N N . ARG A 1 80 ? -23.231 1.916 16.580 1.00 84.94 80 ARG A N 1
ATOM 649 C CA . ARG A 1 80 ? -24.667 1.609 16.706 1.00 84.94 80 ARG A CA 1
ATOM 650 C C . ARG A 1 80 ? -25.247 0.965 15.451 1.00 84.94 80 ARG A C 1
ATOM 652 O O . ARG A 1 80 ? -26.267 0.290 15.529 1.00 84.94 80 ARG A O 1
ATOM 659 N N . GLN A 1 81 ? -24.630 1.225 14.303 1.00 86.00 81 GLN A N 1
ATOM 660 C CA . GLN A 1 81 ? -25.037 0.670 13.021 1.00 86.00 81 GLN A CA 1
ATOM 661 C C . GLN A 1 81 ? -24.116 -0.495 12.647 1.00 86.00 81 GLN A C 1
ATOM 663 O O . GLN A 1 81 ? -22.913 -0.426 12.917 1.00 86.00 81 GLN A O 1
ATOM 668 N N . PRO A 1 82 ? -24.657 -1.561 12.034 1.00 87.88 82 PRO A N 1
ATOM 669 C CA . PRO A 1 82 ? -23.843 -2.665 11.549 1.00 87.88 82 PRO A CA 1
ATOM 670 C C . PRO A 1 82 ? -22.895 -2.199 10.439 1.00 87.88 82 PRO A C 1
ATOM 672 O O . PRO A 1 82 ? -23.180 -1.247 9.710 1.00 87.88 82 PRO A O 1
ATOM 675 N N . ALA A 1 83 ? -21.776 -2.908 10.284 1.00 89.12 83 ALA A N 1
ATOM 676 C CA . ALA A 1 83 ? -20.852 -2.663 9.185 1.00 89.12 83 ALA A CA 1
ATOM 677 C C . ALA A 1 83 ? -21.538 -2.922 7.834 1.00 89.12 83 ALA A C 1
ATOM 679 O O . ALA A 1 83 ? -22.189 -3.949 7.636 1.00 89.12 83 ALA A O 1
ATOM 680 N N . ILE A 1 84 ? -21.358 -2.001 6.888 1.00 90.25 84 ILE A N 1
ATOM 681 C CA . ILE A 1 84 ? -21.836 -2.166 5.515 1.00 90.25 84 ILE A CA 1
ATOM 682 C C . ILE A 1 84 ? -20.788 -2.963 4.740 1.00 90.25 84 ILE A C 1
ATOM 684 O O . ILE A 1 84 ? -19.668 -2.495 4.544 1.00 90.25 84 ILE A O 1
ATOM 688 N N . ILE A 1 85 ? -21.164 -4.149 4.267 1.00 94.31 85 ILE A N 1
ATOM 689 C CA . ILE A 1 85 ? -20.298 -5.021 3.466 1.00 94.31 85 ILE A CA 1
ATOM 690 C C . ILE A 1 85 ? -20.749 -4.947 2.007 1.00 94.31 85 ILE A C 1
ATOM 692 O O . ILE A 1 85 ? -21.929 -5.122 1.705 1.00 94.31 85 ILE A O 1
ATOM 696 N N . LYS A 1 86 ? -19.810 -4.680 1.096 1.00 94.69 86 LYS A N 1
ATOM 697 C CA . LYS A 1 86 ? -20.053 -4.631 -0.351 1.00 94.69 86 LYS A CA 1
ATOM 698 C C . LYS A 1 86 ? -18.986 -5.438 -1.077 1.00 94.69 86 LYS A C 1
ATOM 700 O O . LYS A 1 86 ? -17.807 -5.318 -0.764 1.00 94.69 86 LYS A O 1
ATOM 705 N N . VAL A 1 87 ? -19.413 -6.212 -2.069 1.00 95.25 87 VAL A N 1
ATOM 706 C CA . VAL A 1 87 ? -18.524 -6.874 -3.029 1.00 95.25 87 VAL A CA 1
ATOM 707 C C . VAL A 1 87 ? -18.641 -6.111 -4.339 1.00 95.25 87 VAL A C 1
ATOM 709 O O . VAL A 1 87 ? -19.741 -5.963 -4.871 1.00 95.25 87 VAL A O 1
ATOM 712 N N . ILE A 1 88 ? -17.521 -5.588 -4.825 1.00 93.38 88 ILE A N 1
ATOM 713 C CA . ILE A 1 88 ? -17.449 -4.798 -6.054 1.00 93.38 88 ILE A CA 1
ATOM 714 C C . ILE A 1 88 ? -16.368 -5.375 -6.962 1.00 93.38 88 ILE A C 1
ATOM 716 O O . ILE A 1 88 ? -15.393 -5.949 -6.484 1.00 93.38 88 ILE A O 1
ATOM 720 N N . ASN A 1 89 ? -16.555 -5.227 -8.270 1.00 93.56 89 ASN A N 1
ATOM 721 C CA . ASN A 1 89 ? -15.531 -5.541 -9.259 1.00 93.56 89 ASN A CA 1
ATOM 722 C C . ASN A 1 89 ? -14.749 -4.261 -9.576 1.00 93.56 89 ASN A C 1
ATOM 724 O O . ASN A 1 89 ? -15.084 -3.554 -10.526 1.00 93.56 89 ASN A O 1
ATOM 728 N N . ASP A 1 90 ? -13.784 -3.928 -8.724 1.00 90.12 90 ASP A N 1
ATOM 729 C CA . ASP A 1 90 ? -12.935 -2.744 -8.859 1.00 90.12 90 ASP A CA 1
ATOM 730 C C . ASP A 1 90 ? -11.536 -3.031 -8.298 1.00 90.12 90 ASP A C 1
ATOM 732 O O . ASP A 1 90 ? -11.320 -4.017 -7.592 1.00 90.12 90 ASP A O 1
ATOM 736 N N . ASP A 1 91 ? -10.593 -2.158 -8.621 1.00 89.94 91 ASP A N 1
ATOM 737 C CA . ASP A 1 91 ? -9.239 -2.184 -8.085 1.00 89.94 91 ASP A CA 1
ATOM 738 C C . ASP A 1 91 ? -9.193 -1.674 -6.631 1.00 89.94 91 ASP A C 1
ATOM 740 O O . ASP A 1 91 ? -9.932 -0.763 -6.239 1.00 89.94 91 ASP A O 1
ATOM 744 N N . THR A 1 92 ? -8.273 -2.235 -5.842 1.00 94.00 92 THR A N 1
ATOM 745 C CA . THR A 1 92 ? -8.076 -1.934 -4.420 1.00 94.00 92 THR A CA 1
ATOM 746 C C . THR A 1 92 ? -7.972 -0.431 -4.119 1.00 94.00 92 THR A C 1
ATOM 748 O O . THR A 1 92 ? -8.641 0.071 -3.211 1.00 94.00 92 THR A O 1
ATOM 751 N N . LEU A 1 93 ? -7.169 0.323 -4.880 1.00 94.50 93 LEU A N 1
ATOM 752 C CA . LEU A 1 93 ? -6.983 1.759 -4.650 1.00 94.50 93 LEU A CA 1
ATOM 753 C C . LEU A 1 93 ? -8.164 2.590 -5.147 1.00 94.50 93 LEU A C 1
ATOM 755 O O . LEU A 1 93 ? -8.441 3.639 -4.571 1.00 94.50 93 LEU A O 1
ATOM 759 N N . ASN A 1 94 ? -8.885 2.144 -6.178 1.00 93.69 94 ASN A N 1
ATOM 760 C CA . ASN A 1 94 ? -10.118 2.817 -6.596 1.00 93.69 94 ASN A CA 1
ATOM 761 C C . ASN A 1 94 ? -11.193 2.709 -5.506 1.00 93.69 94 ASN A C 1
ATOM 763 O O . ASN A 1 94 ? -11.796 3.717 -5.129 1.00 93.69 94 ASN A O 1
ATOM 767 N N . ALA A 1 95 ? -11.355 1.513 -4.932 1.00 93.50 95 ALA A N 1
ATOM 768 C CA . ALA A 1 95 ? -12.240 1.287 -3.797 1.00 93.50 95 ALA A CA 1
ATOM 769 C C . ALA A 1 95 ? -11.843 2.149 -2.585 1.00 93.50 95 ALA A C 1
ATOM 771 O O . ALA A 1 95 ? -12.703 2.770 -1.958 1.00 93.50 95 ALA A O 1
ATOM 772 N N . ALA A 1 96 ? -10.543 2.243 -2.285 1.00 93.75 96 ALA A N 1
ATOM 773 C CA . ALA A 1 96 ? -10.028 3.092 -1.213 1.00 93.75 96 ALA A CA 1
ATOM 774 C C . ALA A 1 96 ? -10.308 4.584 -1.463 1.00 93.75 96 ALA A C 1
ATOM 776 O O . ALA A 1 96 ? -10.790 5.275 -0.570 1.00 93.75 96 ALA A O 1
ATOM 777 N N . ILE A 1 97 ? -10.079 5.090 -2.678 1.00 92.12 97 ILE A N 1
ATOM 778 C CA . ILE A 1 97 ? -10.376 6.488 -3.028 1.00 92.12 97 ILE A CA 1
ATOM 779 C C . ILE A 1 97 ? -11.867 6.789 -2.857 1.00 92.12 97 ILE A C 1
ATOM 781 O O . ILE A 1 97 ? -12.223 7.830 -2.306 1.00 92.12 97 ILE A O 1
ATOM 785 N N . GLU A 1 98 ? -12.746 5.889 -3.297 1.00 91.38 98 GLU A N 1
ATOM 786 C CA . GLU A 1 98 ? -14.191 6.061 -3.144 1.00 91.38 98 GLU A CA 1
ATOM 787 C C . GLU A 1 98 ? -14.615 6.058 -1.666 1.00 91.38 98 GLU A C 1
ATOM 789 O O . GLU A 1 98 ? -15.407 6.903 -1.248 1.00 91.38 98 GLU A O 1
ATOM 794 N N . LEU A 1 99 ? -14.056 5.158 -0.847 1.00 91.38 99 LEU A N 1
ATOM 795 C CA . LEU A 1 99 ? -14.282 5.156 0.602 1.00 91.38 99 LEU A CA 1
ATOM 796 C C . LEU A 1 99 ? -13.791 6.452 1.253 1.00 91.38 99 LEU A C 1
ATOM 798 O O . LEU A 1 99 ? -14.511 7.037 2.060 1.00 91.38 99 LEU A O 1
ATOM 802 N N . TYR A 1 100 ? -12.604 6.925 0.867 1.00 90.69 100 TYR A N 1
ATOM 803 C CA . TYR A 1 100 ? -12.045 8.179 1.358 1.00 90.69 100 TYR A CA 1
ATOM 804 C C . TYR A 1 100 ? -12.944 9.369 1.006 1.00 90.69 100 TYR A C 1
ATOM 806 O O . TYR A 1 100 ? -13.287 10.154 1.885 1.00 90.69 100 TYR A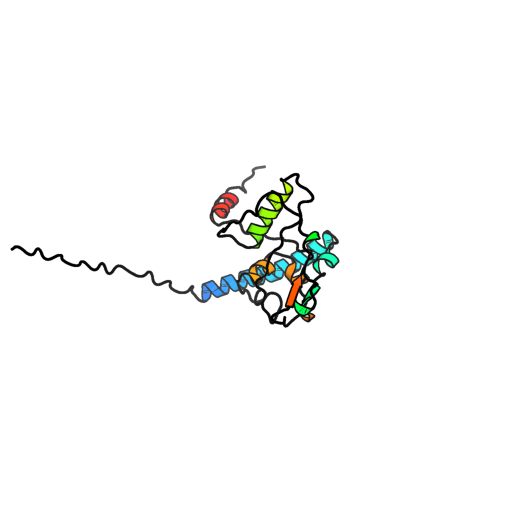 O 1
ATOM 814 N N . ARG A 1 101 ? -13.394 9.479 -0.251 1.00 89.56 101 ARG A N 1
ATOM 815 C CA . ARG A 1 101 ? -14.298 10.551 -0.705 1.00 89.56 101 ARG A CA 1
ATOM 816 C C . ARG A 1 101 ? -15.619 10.561 0.054 1.00 89.56 101 ARG A C 1
ATOM 818 O O . ARG A 1 101 ? -16.060 11.627 0.470 1.00 89.56 101 ARG A O 1
ATOM 825 N N . ARG A 1 102 ? -16.235 9.394 0.264 1.00 86.81 102 ARG A N 1
ATOM 826 C CA . ARG A 1 102 ? -17.472 9.285 1.056 1.00 86.81 102 ARG A CA 1
ATOM 827 C C . ARG A 1 102 ? -17.260 9.754 2.488 1.00 86.81 102 ARG A C 1
ATOM 829 O O . ARG A 1 102 ? -18.062 10.529 2.994 1.00 86.81 102 ARG A O 1
ATOM 836 N N . ALA A 1 103 ? -16.152 9.345 3.097 1.00 84.75 103 ALA A N 1
ATOM 837 C CA . ALA A 1 103 ? -15.825 9.733 4.458 1.00 84.75 103 ALA A CA 1
ATOM 838 C C . ALA A 1 103 ? -15.573 11.252 4.593 1.00 84.75 103 ALA A C 1
ATOM 840 O O . ALA A 1 103 ? -15.918 11.824 5.619 1.00 84.75 103 ALA A O 1
ATOM 841 N N . GLN A 1 104 ? -15.067 11.931 3.553 1.00 83.00 104 GLN A N 1
ATOM 842 C CA . GLN A 1 104 ? -14.946 13.401 3.545 1.00 83.00 104 GLN A CA 1
ATOM 843 C C . GLN A 1 104 ? -16.296 14.135 3.482 1.00 83.00 104 GLN A C 1
ATOM 845 O O . GLN A 1 104 ? -16.393 15.270 3.943 1.00 83.00 104 GLN A O 1
ATOM 850 N N . ILE A 1 105 ? -17.322 13.523 2.884 1.00 82.00 105 ILE A N 1
ATOM 851 C CA . ILE A 1 105 ? -18.665 14.116 2.767 1.00 82.00 105 ILE A CA 1
ATOM 852 C C . ILE A 1 105 ? -19.464 13.900 4.060 1.00 82.00 105 ILE A C 1
ATOM 854 O O . ILE A 1 105 ? -20.242 14.768 4.459 1.00 82.00 105 ILE A O 1
ATOM 858 N N . ASP A 1 106 ? -19.261 12.766 4.731 1.00 73.62 106 ASP A N 1
ATOM 859 C CA . ASP A 1 106 ? -19.913 12.471 6.004 1.00 73.62 106 ASP A CA 1
ATOM 860 C C . ASP A 1 106 ? -19.338 13.345 7.135 1.00 73.62 106 ASP A C 1
ATOM 862 O O . ASP A 1 106 ? -18.176 13.240 7.518 1.00 73.62 106 ASP A O 1
ATOM 866 N N . THR A 1 107 ? -20.184 14.167 7.762 1.00 60.88 107 THR A N 1
ATOM 867 C CA . THR A 1 107 ? -19.837 15.045 8.902 1.00 60.88 107 THR A CA 1
ATOM 868 C C . THR A 1 107 ? -19.650 14.295 10.234 1.00 60.88 107 THR A C 1
ATOM 870 O O . THR A 1 107 ? -19.711 14.885 11.316 1.00 60.88 107 THR A O 1
ATOM 873 N N . GLY A 1 108 ? -19.437 12.977 10.174 1.00 63.38 108 GLY A N 1
ATOM 874 C CA . GLY A 1 108 ? -19.243 12.110 11.332 1.00 63.38 108 GLY A CA 1
ATOM 875 C C . GLY A 1 108 ? -17.905 12.337 12.058 1.00 63.38 108 GLY A C 1
ATOM 876 O O . GLY A 1 108 ? -17.006 13.010 11.549 1.00 63.38 108 GLY A O 1
ATOM 877 N N . PRO A 1 109 ? -17.735 11.778 13.274 1.00 55.62 109 PRO A N 1
ATOM 878 C CA . PRO A 1 109 ? -16.513 11.940 14.059 1.00 55.62 109 PRO A CA 1
ATOM 879 C C . PRO A 1 109 ? -15.277 11.446 13.285 1.00 55.62 109 PRO A C 1
ATOM 881 O O . PRO A 1 109 ? -15.189 10.271 12.952 1.00 55.62 109 PRO A O 1
ATOM 884 N N . LYS A 1 110 ? -14.345 12.378 13.015 1.00 58.47 110 LYS A N 1
ATOM 885 C CA . LYS A 1 110 ? -13.043 12.227 12.328 1.00 58.47 110 LYS A CA 1
ATOM 886 C C . LYS A 1 110 ? -13.004 11.098 11.288 1.00 58.47 110 LYS A C 1
ATOM 888 O O . LYS A 1 110 ? -12.529 10.005 11.592 1.00 58.47 110 LYS A O 1
ATOM 893 N N . SER A 1 111 ? -13.402 11.409 10.053 1.00 68.56 111 SER A N 1
ATOM 894 C CA . SER A 1 111 ? -13.121 10.588 8.869 1.00 68.56 111 SER A CA 1
ATOM 895 C C . SER A 1 111 ? -11.641 10.186 8.823 1.00 68.56 111 SER A C 1
ATOM 897 O O . SER A 1 111 ? -10.776 11.008 8.513 1.00 68.56 111 SER A O 1
ATOM 899 N N . GLN A 1 112 ? -11.346 8.928 9.152 1.00 80.12 112 GLN A N 1
ATOM 900 C CA . GLN A 1 112 ? -10.013 8.351 9.003 1.00 80.12 112 GLN A CA 1
ATOM 901 C C . GLN A 1 112 ? -9.820 7.871 7.560 1.00 80.12 112 GLN A C 1
ATOM 903 O O . GLN A 1 112 ? -10.788 7.428 6.934 1.00 80.12 112 GLN A O 1
ATOM 908 N N . PRO A 1 113 ? -8.590 7.916 7.025 1.00 88.50 113 PRO A N 1
ATOM 909 C CA . PRO A 1 113 ? -8.281 7.247 5.771 1.00 88.50 113 PRO A CA 1
ATOM 910 C C . PRO A 1 113 ? -8.633 5.750 5.836 1.00 88.50 113 PRO A C 1
ATOM 912 O O . PRO A 1 113 ? -8.482 5.131 6.894 1.00 88.50 113 PRO A O 1
ATOM 915 N N . PRO A 1 114 ? -9.099 5.150 4.729 1.00 93.12 114 PRO A N 1
ATOM 916 C CA . PRO A 1 114 ? -9.352 3.716 4.681 1.00 93.12 114 PRO A CA 1
ATOM 917 C C . PRO A 1 114 ? -8.050 2.924 4.839 1.00 93.12 114 PRO A C 1
ATOM 919 O O . PRO A 1 114 ? -6.987 3.353 4.394 1.00 93.12 114 PRO A O 1
ATOM 922 N N . ILE A 1 115 ? -8.153 1.732 5.429 1.00 95.19 115 ILE A N 1
ATOM 923 C CA . ILE A 1 115 ? -7.055 0.762 5.480 1.00 95.19 115 ILE A CA 1
ATOM 924 C C . ILE A 1 115 ? -7.144 -0.136 4.248 1.00 95.19 115 ILE A C 1
ATOM 926 O O . ILE A 1 115 ? -8.213 -0.652 3.921 1.00 95.19 115 ILE A O 1
ATOM 930 N N . VAL A 1 116 ? -6.003 -0.338 3.596 1.00 96.12 116 VAL A N 1
ATOM 931 C CA . VAL A 1 116 ? -5.847 -1.215 2.435 1.00 96.12 116 VAL A CA 1
ATOM 932 C C . VAL A 1 116 ? -5.001 -2.423 2.826 1.00 96.12 116 VAL A C 1
ATOM 934 O O . VAL A 1 116 ? -4.000 -2.286 3.527 1.00 96.12 116 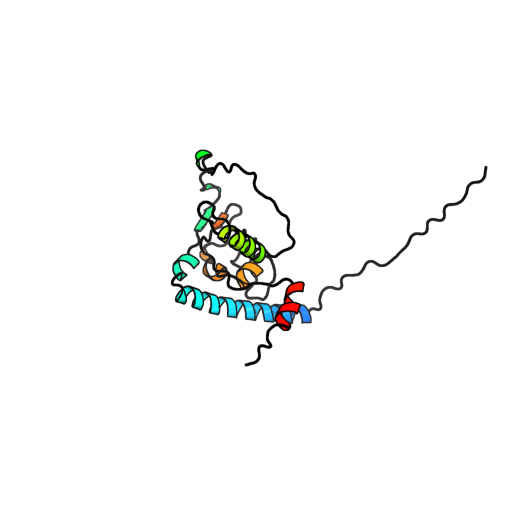VAL A O 1
ATOM 937 N N . VAL A 1 117 ? -5.400 -3.608 2.366 1.00 96.69 117 VAL A N 1
ATOM 938 C CA . VAL A 1 117 ? -4.616 -4.839 2.516 1.00 96.69 117 VAL A CA 1
ATOM 939 C C . VAL A 1 117 ? -3.839 -5.070 1.226 1.00 96.69 117 VAL A C 1
ATOM 941 O O . VAL A 1 117 ? -4.451 -5.211 0.177 1.00 96.69 117 VAL A O 1
ATOM 944 N N . ASN A 1 118 ? -2.511 -5.122 1.324 1.00 96.19 118 ASN A N 1
ATOM 945 C CA . ASN A 1 118 ? -1.621 -5.528 0.235 1.00 96.19 118 ASN A CA 1
ATOM 946 C C . ASN A 1 118 ? -1.424 -7.051 0.273 1.00 96.19 118 ASN A C 1
ATOM 948 O O . ASN A 1 118 ? -1.004 -7.584 1.306 1.00 96.19 118 ASN A O 1
ATOM 952 N N . PHE A 1 119 ? -1.659 -7.750 -0.838 1.00 95.25 119 PHE A N 1
ATOM 953 C CA . PHE A 1 119 ? -1.321 -9.170 -0.988 1.00 95.25 119 PHE A CA 1
ATOM 954 C C . PHE A 1 119 ? 0.172 -9.360 -1.280 1.00 95.25 119 PHE A C 1
ATOM 956 O O . PHE A 1 119 ? 0.579 -9.833 -2.339 1.00 95.25 119 PHE A O 1
ATOM 963 N N . ALA A 1 120 ? 0.980 -8.981 -0.289 1.00 94.00 120 ALA A N 1
ATOM 964 C CA . ALA A 1 120 ? 2.415 -8.808 -0.421 1.00 94.00 120 ALA A CA 1
ATOM 965 C C . ALA A 1 120 ? 3.176 -10.103 -0.737 1.00 94.00 120 ALA A C 1
ATOM 967 O O . ALA A 1 120 ? 2.954 -11.165 -0.144 1.00 94.00 120 ALA A O 1
ATOM 968 N N . ASN A 1 121 ? 4.186 -9.981 -1.592 1.00 94.88 121 ASN A N 1
ATOM 969 C CA . ASN A 1 121 ? 5.205 -10.991 -1.789 1.00 94.88 121 ASN A CA 1
ATOM 970 C C . ASN A 1 121 ? 6.034 -11.169 -0.506 1.00 94.88 121 ASN A C 1
ATOM 972 O O . ASN A 1 121 ? 6.619 -10.228 0.022 1.00 94.88 121 ASN A O 1
ATOM 976 N N . ARG A 1 122 ? 6.145 -12.412 -0.024 1.00 95.06 122 ARG A N 1
ATOM 977 C CA . ARG A 1 122 ? 6.886 -12.749 1.206 1.00 95.06 122 ARG A CA 1
ATOM 978 C C . ARG A 1 122 ? 8.375 -12.398 1.145 1.00 95.06 122 ARG A C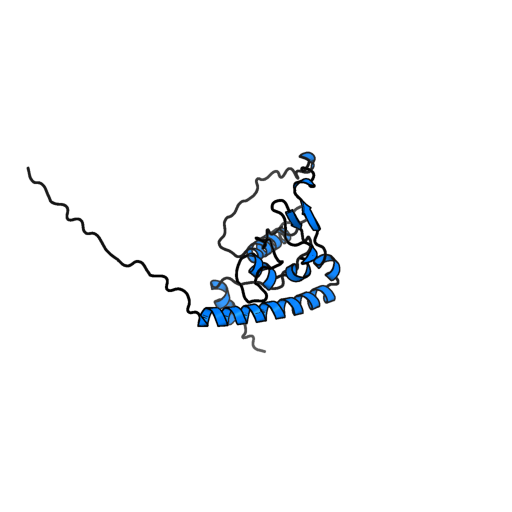 1
ATOM 980 O O . ARG A 1 122 ? 8.990 -12.155 2.178 1.00 95.06 122 ARG A O 1
ATOM 987 N N . HIS A 1 123 ? 8.985 -12.460 -0.030 1.00 95.06 123 HIS A N 1
ATOM 988 C CA . HIS A 1 123 ? 10.438 -12.450 -0.201 1.00 95.06 123 HIS A CA 1
ATOM 989 C C . HIS A 1 123 ? 11.000 -11.071 -0.532 1.00 95.06 123 HIS A C 1
ATOM 991 O O . HIS A 1 123 ? 12.149 -10.789 -0.198 1.00 95.06 123 HIS A O 1
ATOM 997 N N . SER A 1 124 ? 10.219 -10.216 -1.188 1.00 94.25 124 SER A N 1
ATOM 998 C CA . SER A 1 124 ? 10.686 -8.910 -1.645 1.00 94.25 124 SER A CA 1
ATOM 999 C C . SER A 1 124 ? 9.551 -7.894 -1.725 1.00 94.25 124 SER A C 1
ATOM 1001 O O . SER A 1 124 ? 8.473 -8.256 -2.188 1.00 94.25 124 SER A O 1
ATOM 1003 N N . PRO A 1 125 ? 9.802 -6.618 -1.385 1.00 95.12 125 PRO A N 1
ATOM 1004 C CA . PRO A 1 125 ? 8.792 -5.570 -1.496 1.00 95.12 125 PRO A CA 1
ATOM 1005 C C . PRO A 1 125 ? 8.386 -5.334 -2.957 1.00 95.12 125 PRO A C 1
ATOM 1007 O O . PRO A 1 125 ? 9.255 -5.083 -3.799 1.00 95.12 125 PRO A O 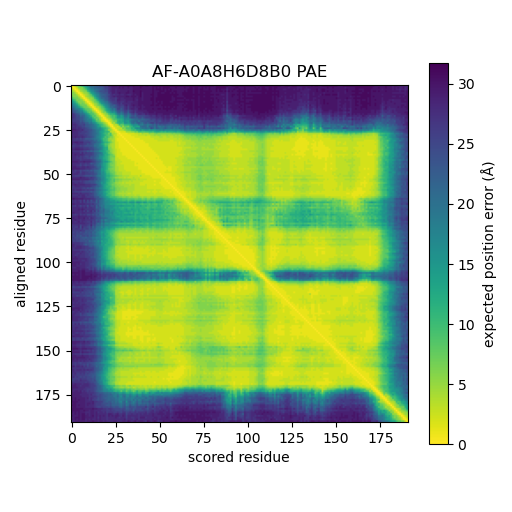1
ATOM 1010 N N . GLY A 1 126 ? 7.082 -5.359 -3.241 1.00 93.62 126 GLY A N 1
ATOM 1011 C CA . GLY A 1 126 ? 6.518 -4.973 -4.537 1.00 93.62 126 GLY A CA 1
ATOM 1012 C C . GLY A 1 126 ? 6.627 -6.031 -5.626 1.00 93.62 126 GLY A C 1
ATOM 1013 O O . GLY A 1 126 ? 6.471 -5.700 -6.802 1.00 93.62 126 GLY A O 1
ATOM 1014 N N . GLY A 1 127 ? 6.964 -7.271 -5.265 1.00 93.75 127 GLY A N 1
ATOM 1015 C CA . GLY A 1 127 ? 7.059 -8.382 -6.208 1.00 93.75 127 GLY A CA 1
ATOM 1016 C C . GLY A 1 127 ? 7.888 -8.047 -7.454 1.00 93.75 127 GLY A C 1
ATOM 1017 O O . GLY A 1 127 ? 9.079 -7.732 -7.378 1.00 93.75 127 GLY A O 1
ATOM 1018 N N . GLY A 1 128 ? 7.256 -8.138 -8.623 1.00 94.75 128 GLY A N 1
ATOM 1019 C CA . GLY A 1 128 ? 7.881 -7.925 -9.925 1.00 94.75 128 GLY A CA 1
ATOM 1020 C C . GLY A 1 128 ? 7.629 -6.557 -10.564 1.00 94.75 128 GLY A C 1
ATOM 1021 O O . GLY A 1 128 ? 7.863 -6.437 -11.769 1.00 94.75 128 GLY A O 1
ATOM 1022 N N . TRP A 1 129 ? 7.149 -5.544 -9.834 1.00 96.00 129 TRP A N 1
ATOM 1023 C CA . TRP A 1 129 ? 6.672 -4.287 -10.439 1.00 96.00 129 TRP A CA 1
ATOM 1024 C C . TRP A 1 129 ? 7.738 -3.551 -11.281 1.00 96.00 129 TRP A C 1
ATOM 1026 O O . TRP A 1 129 ? 7.476 -3.112 -12.396 1.00 96.00 129 TRP A O 1
ATOM 1036 N N . LEU A 1 130 ? 9.001 -3.528 -10.836 1.00 95.94 130 LEU A N 1
ATOM 1037 C CA . LEU A 1 130 ? 10.112 -2.952 -11.618 1.00 95.94 130 LEU A CA 1
ATOM 1038 C C . LEU A 1 130 ? 10.400 -3.714 -12.920 1.00 95.94 130 LEU A C 1
ATOM 1040 O O . LEU A 1 130 ? 11.083 -3.205 -13.800 1.00 95.94 130 LEU A O 1
ATOM 1044 N N . ASN A 1 131 ? 9.898 -4.943 -13.049 1.00 95.62 131 ASN A N 1
ATOM 1045 C CA . ASN A 1 131 ? 10.050 -5.800 -14.222 1.00 95.62 131 ASN A CA 1
ATOM 1046 C C . ASN A 1 131 ? 8.776 -5.868 -15.079 1.00 95.62 131 ASN A C 1
ATOM 1048 O O . ASN A 1 131 ? 8.686 -6.735 -15.962 1.00 95.62 131 ASN A O 1
ATOM 1052 N N . GLY A 1 132 ? 7.816 -4.977 -14.818 1.00 93.31 132 GLY A N 1
ATOM 1053 C CA . GLY A 1 132 ? 6.548 -4.899 -15.530 1.00 93.31 132 GLY A CA 1
ATOM 1054 C C . GLY A 1 132 ? 5.562 -6.001 -15.150 1.00 93.31 132 GLY A C 1
ATOM 1055 O O . GLY A 1 132 ? 4.701 -6.333 -15.956 1.00 93.31 132 GLY A O 1
ATOM 1056 N N . ALA A 1 133 ? 5.706 -6.634 -13.980 1.00 93.50 133 ALA A N 1
ATOM 1057 C CA . ALA A 1 133 ? 4.713 -7.604 -13.522 1.00 93.50 133 ALA A CA 1
ATOM 1058 C C . ALA A 1 133 ? 3.394 -6.907 -13.163 1.00 93.50 133 ALA A C 1
ATOM 1060 O O . ALA A 1 133 ? 3.382 -5.733 -12.795 1.00 93.50 133 ALA A O 1
ATOM 1061 N N . MET A 1 134 ? 2.286 -7.633 -13.271 1.00 92.31 134 MET A N 1
ATOM 1062 C CA . MET A 1 134 ? 0.959 -7.129 -12.940 1.00 92.31 134 MET A CA 1
ATOM 1063 C C . MET A 1 134 ? 0.227 -8.144 -12.068 1.00 92.31 134 MET A C 1
ATOM 1065 O O . MET A 1 134 ? -0.217 -9.181 -12.558 1.00 92.31 134 MET A O 1
ATOM 1069 N N . ALA A 1 135 ? 0.104 -7.823 -10.787 1.00 92.56 135 ALA A N 1
ATOM 1070 C CA . ALA A 1 135 ? -0.822 -8.436 -9.848 1.00 92.56 135 ALA A CA 1
ATOM 1071 C C . ALA A 1 135 ? -1.329 -7.351 -8.881 1.00 92.56 135 ALA A C 1
ATOM 1073 O O . ALA A 1 135 ? -1.102 -6.160 -9.106 1.00 92.56 135 ALA A O 1
ATOM 1074 N N . GLU A 1 136 ? -2.050 -7.754 -7.835 1.00 93.44 136 GLU A N 1
ATOM 1075 C CA . GLU A 1 136 ? -2.636 -6.829 -6.856 1.00 93.44 136 GLU A CA 1
ATOM 1076 C C . GLU A 1 136 ? -1.561 -5.971 -6.166 1.00 93.44 136 GLU A C 1
ATOM 1078 O O . GLU A 1 136 ? -1.638 -4.745 -6.231 1.00 93.44 136 GLU A O 1
ATOM 1083 N N . GLU A 1 137 ? -0.503 -6.593 -5.627 1.00 95.69 137 GLU A N 1
ATOM 1084 C CA . GLU A 1 137 ? 0.612 -5.875 -4.992 1.00 95.69 137 GLU A CA 1
ATOM 1085 C C . GLU A 1 137 ? 1.274 -4.886 -5.961 1.00 95.69 137 GLU A C 1
ATOM 1087 O O . GLU A 1 137 ? 1.471 -3.714 -5.627 1.00 95.69 137 GLU A O 1
ATOM 1092 N N . GLU A 1 138 ? 1.616 -5.328 -7.176 1.00 95.94 138 GLU A N 1
ATOM 1093 C CA . GLU A 1 138 ? 2.261 -4.453 -8.151 1.00 95.94 138 GLU A CA 1
ATOM 1094 C C . GLU A 1 138 ? 1.371 -3.260 -8.523 1.00 95.94 138 GLU A C 1
ATOM 1096 O O . GLU A 1 138 ? 1.883 -2.150 -8.681 1.00 95.94 138 GLU A O 1
ATOM 1101 N N . ALA A 1 139 ? 0.047 -3.444 -8.600 1.00 94.81 139 ALA A N 1
ATOM 1102 C CA . ALA A 1 139 ? -0.897 -2.359 -8.864 1.00 94.81 139 ALA A CA 1
ATOM 1103 C C . ALA A 1 139 ? -0.823 -1.258 -7.792 1.00 94.81 139 ALA A C 1
ATOM 1105 O O . ALA A 1 139 ? -0.848 -0.070 -8.136 1.00 94.81 139 ALA A O 1
ATOM 1106 N N . LEU A 1 140 ? -0.658 -1.631 -6.516 1.00 95.94 140 LEU A N 1
ATOM 1107 C CA . LEU A 1 140 ? -0.435 -0.675 -5.427 1.00 95.94 140 LEU A CA 1
ATOM 1108 C C . LEU A 1 140 ? 0.875 0.097 -5.634 1.00 95.94 140 LEU A C 1
ATOM 1110 O O . LEU A 1 140 ? 0.900 1.325 -5.517 1.00 95.94 140 LEU A O 1
ATOM 1114 N N . TYR A 1 141 ? 1.950 -0.607 -5.994 1.00 96.38 141 TYR A N 1
ATOM 1115 C CA . TYR A 1 141 ? 3.279 -0.026 -6.199 1.00 96.38 141 TYR A CA 1
ATOM 1116 C C . TYR A 1 141 ? 3.347 0.937 -7.387 1.00 96.38 141 TYR A C 1
ATOM 1118 O O . TYR A 1 141 ? 3.985 1.981 -7.285 1.00 96.38 141 TYR A O 1
ATOM 1126 N N . TYR A 1 142 ? 2.659 0.652 -8.497 1.00 96.25 142 TYR A N 1
ATOM 1127 C CA . TYR A 1 142 ? 2.633 1.565 -9.647 1.00 96.25 142 TYR A CA 1
ATOM 1128 C C . TYR A 1 142 ? 1.916 2.885 -9.358 1.00 96.25 142 TYR A C 1
ATOM 1130 O O . TYR A 1 142 ? 2.079 3.844 -10.113 1.00 96.25 142 TYR A O 1
ATOM 1138 N N . ARG A 1 143 ? 1.089 2.953 -8.313 1.00 95.69 143 ARG A N 1
ATOM 1139 C CA . ARG A 1 143 ? 0.113 4.036 -8.130 1.00 95.69 143 ARG A CA 1
ATOM 1140 C C . ARG A 1 143 ? 0.259 4.797 -6.822 1.00 95.69 143 ARG A C 1
ATOM 1142 O O . ARG A 1 143 ? -0.453 5.786 -6.633 1.00 95.69 143 ARG A O 1
ATOM 1149 N N . SER A 1 144 ? 1.143 4.352 -5.936 1.00 95.94 144 SER A N 1
ATOM 1150 C CA . SER A 1 144 ? 1.307 4.921 -4.604 1.00 95.94 144 SER A CA 1
ATOM 1151 C C . SER A 1 144 ? 2.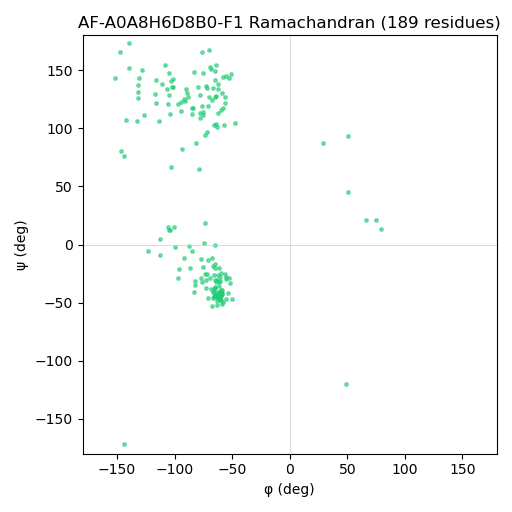768 5.028 -4.181 1.00 95.94 144 SER A C 1
ATOM 1153 O O . SER A 1 144 ? 3.674 4.533 -4.849 1.00 95.94 144 SER A O 1
ATOM 1155 N N . THR A 1 145 ? 2.994 5.669 -3.039 1.00 96.44 145 THR A N 1
ATOM 1156 C CA . THR A 1 145 ? 4.313 5.794 -2.412 1.00 96.44 145 THR A CA 1
ATOM 1157 C C . THR A 1 145 ? 4.815 4.526 -1.733 1.00 96.44 145 THR A C 1
ATOM 1159 O O . THR A 1 145 ? 5.935 4.549 -1.229 1.00 96.44 145 THR A O 1
ATOM 1162 N N . LEU A 1 146 ? 4.069 3.415 -1.769 1.00 95.00 146 LEU A N 1
ATOM 1163 C CA . LEU A 1 146 ? 4.379 2.186 -1.026 1.00 95.00 146 LEU A CA 1
ATOM 1164 C C . LEU A 1 146 ? 5.790 1.644 -1.320 1.00 95.00 146 LEU A C 1
ATOM 1166 O O . LEU A 1 146 ? 6.455 1.078 -0.449 1.00 95.00 146 LEU A O 1
ATOM 1170 N N . ALA A 1 147 ? 6.290 1.897 -2.535 1.00 92.75 147 ALA A N 1
ATOM 1171 C CA . ALA A 1 147 ? 7.655 1.591 -2.959 1.00 92.75 147 ALA A CA 1
ATOM 1172 C C . ALA A 1 147 ? 8.757 2.286 -2.138 1.00 92.75 147 ALA A C 1
ATOM 1174 O O . ALA A 1 147 ? 9.893 1.811 -2.100 1.00 92.75 147 ALA A O 1
ATOM 1175 N N . LEU A 1 148 ? 8.440 3.417 -1.512 1.00 92.81 148 LEU A N 1
ATOM 1176 C CA . LEU A 1 148 ? 9.333 4.194 -0.655 1.00 92.81 148 LEU A CA 1
ATOM 1177 C C . LEU A 1 148 ? 9.138 3.868 0.832 1.00 92.81 148 LEU A C 1
ATOM 1179 O O . LEU A 1 148 ? 10.057 4.092 1.623 1.00 92.81 148 LEU A O 1
ATOM 1183 N N . SER A 1 149 ? 7.980 3.317 1.194 1.00 89.69 149 SER A N 1
ATOM 1184 C CA . SER A 1 149 ? 7.599 2.979 2.566 1.00 89.69 149 SER A CA 1
ATOM 1185 C C . SER A 1 149 ? 8.150 1.629 3.020 1.00 89.69 149 SER A C 1
ATOM 1187 O O . SER A 1 149 ? 8.613 1.481 4.156 1.00 89.69 149 SER A O 1
ATOM 1189 N N . LEU A 1 150 ? 8.129 0.621 2.138 1.00 90.69 150 LEU A N 1
ATOM 1190 C CA . LEU A 1 150 ? 8.559 -0.737 2.477 1.00 90.69 150 LEU A CA 1
ATOM 1191 C C . LEU A 1 150 ? 10.048 -0.950 2.186 1.00 90.69 150 LEU A C 1
ATOM 1193 O O . LEU A 1 150 ? 10.530 -0.801 1.064 1.00 90.69 150 LEU A O 1
ATOM 1197 N N . ASN A 1 151 ? 10.793 -1.345 3.220 1.00 86.69 151 ASN A N 1
ATOM 1198 C CA . ASN A 1 151 ? 12.237 -1.538 3.146 1.00 86.69 151 ASN A CA 1
ATOM 1199 C C . ASN A 1 151 ? 12.601 -3.025 3.031 1.00 86.69 151 ASN A C 1
ATOM 1201 O O . ASN A 1 151 ? 12.117 -3.847 3.806 1.00 86.69 151 ASN A O 1
ATOM 1205 N N . LYS A 1 152 ? 13.541 -3.355 2.135 1.00 91.00 152 LYS A N 1
ATOM 1206 C CA . LYS A 1 152 ? 14.077 -4.717 1.951 1.00 91.00 152 LYS A CA 1
ATOM 1207 C C . LYS A 1 152 ? 14.585 -5.361 3.247 1.00 91.00 152 LYS A C 1
ATOM 1209 O O . LYS A 1 152 ? 14.504 -6.573 3.372 1.00 91.00 152 LYS A O 1
ATOM 1214 N N . LYS A 1 153 ? 15.050 -4.573 4.225 1.00 92.38 153 LYS A N 1
ATOM 1215 C CA . LYS A 1 153 ? 15.507 -5.064 5.539 1.00 92.38 153 LYS A CA 1
ATOM 1216 C C . LYS A 1 153 ? 14.417 -5.778 6.350 1.00 92.38 153 LYS A C 1
ATOM 1218 O O . LYS A 1 153 ? 14.735 -6.485 7.296 1.00 92.38 153 LYS A O 1
ATOM 1223 N N . HIS A 1 154 ? 13.143 -5.539 6.034 1.00 91.62 154 HIS A N 1
ATOM 1224 C CA . HIS A 1 154 ? 12.014 -6.182 6.704 1.00 91.62 154 HIS A CA 1
ATOM 1225 C C . HIS A 1 154 ? 11.667 -7.553 6.106 1.00 91.62 154 HIS A C 1
ATOM 1227 O O . HIS A 1 154 ? 10.815 -8.237 6.664 1.00 91.62 154 HIS A O 1
ATOM 1233 N N . TYR A 1 155 ? 12.320 -7.943 5.008 1.00 94.75 155 TYR A N 1
ATOM 1234 C CA . TYR A 1 155 ? 12.055 -9.170 4.268 1.00 94.75 155 TYR A CA 1
ATOM 1235 C C . TYR A 1 155 ? 13.185 -10.200 4.460 1.00 94.75 155 TYR A C 1
ATOM 1237 O O . TYR A 1 155 ? 14.334 -9.809 4.683 1.00 94.75 155 TYR A O 1
ATOM 1245 N N . PRO A 1 156 ? 12.894 -11.506 4.318 1.00 95.75 156 PRO A N 1
ATOM 1246 C CA . PRO A 1 156 ? 11.567 -12.074 4.067 1.00 95.75 156 PRO A CA 1
ATOM 1247 C C . PRO A 1 156 ? 10.627 -11.920 5.274 1.00 95.75 156 PRO A C 1
ATOM 1249 O O . PRO A 1 156 ? 11.085 -11.874 6.411 1.00 95.75 156 PRO A O 1
ATOM 1252 N N . LEU A 1 157 ? 9.322 -11.824 5.012 1.00 94.56 157 LEU A N 1
ATOM 1253 C CA . LEU A 1 157 ? 8.289 -11.809 6.051 1.00 94.56 157 LEU A CA 1
ATOM 1254 C C . LEU A 1 157 ? 8.005 -13.224 6.534 1.00 94.56 157 LEU A C 1
ATOM 1256 O O . LEU A 1 157 ? 7.834 -14.115 5.706 1.00 94.56 157 LEU A O 1
ATOM 1260 N N . GLU A 1 158 ? 7.890 -13.439 7.839 1.00 94.56 158 GLU A N 1
ATOM 1261 C CA . GLU A 1 158 ? 7.405 -14.709 8.379 1.00 94.56 158 GLU A CA 1
ATOM 1262 C C . GLU A 1 158 ? 5.880 -14.876 8.244 1.00 94.56 158 GLU A C 1
ATOM 1264 O O . GLU A 1 158 ? 5.162 -13.942 7.893 1.00 94.56 158 GLU A O 1
ATOM 1269 N N . ARG A 1 159 ? 5.358 -16.103 8.429 1.00 92.69 159 ARG A N 1
ATOM 1270 C CA . ARG A 1 159 ? 3.919 -16.395 8.198 1.00 92.69 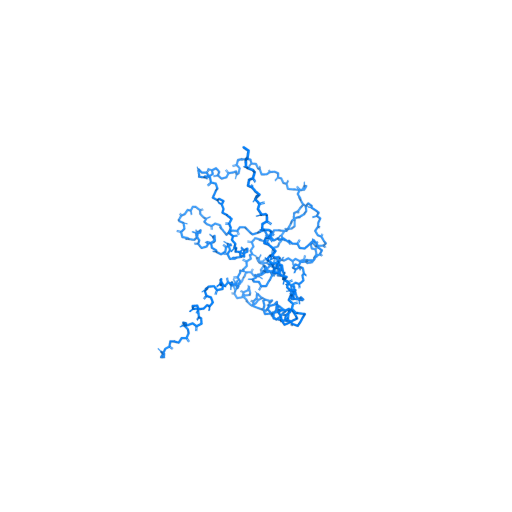159 ARG A CA 1
ATOM 1271 C C . ARG A 1 159 ? 2.987 -15.602 9.118 1.00 92.69 159 ARG A C 1
ATOM 1273 O O . ARG A 1 159 ? 1.823 -15.413 8.785 1.00 92.69 159 ARG A O 1
ATOM 1280 N N . ASP A 1 160 ? 3.493 -15.212 10.274 1.00 94.38 160 ASP A N 1
ATOM 1281 C CA . ASP A 1 160 ? 2.814 -14.456 11.312 1.00 94.38 160 ASP A CA 1
ATOM 1282 C C . ASP A 1 160 ? 3.282 -12.994 11.365 1.00 94.38 160 ASP A C 1
ATOM 1284 O O . ASP A 1 160 ? 3.036 -12.312 12.357 1.00 94.38 160 ASP A O 1
ATOM 1288 N N . GLU A 1 161 ? 3.974 -12.507 10.333 1.00 95.00 161 GLU A N 1
ATOM 1289 C CA . GLU A 1 161 ? 4.428 -11.123 10.263 1.00 95.00 161 GLU A CA 1
ATOM 1290 C C . GLU A 1 161 ? 3.592 -10.282 9.296 1.00 95.00 161 GLU A C 1
ATOM 1292 O O . GLU A 1 161 ? 3.123 -10.750 8.259 1.00 95.00 161 GLU A O 1
ATOM 1297 N N . ALA A 1 162 ? 3.444 -8.998 9.623 1.00 94.69 162 ALA A N 1
ATOM 1298 C CA . ALA A 1 162 ? 2.801 -8.003 8.775 1.00 94.69 162 ALA A CA 1
ATOM 1299 C C . ALA A 1 162 ? 3.561 -6.673 8.818 1.00 94.69 162 ALA A C 1
ATOM 1301 O O . ALA A 1 162 ? 4.193 -6.328 9.820 1.00 94.69 162 ALA A O 1
ATOM 1302 N N . LEU A 1 163 ? 3.466 -5.906 7.733 1.00 95.31 163 LEU A N 1
ATOM 1303 C CA . LEU A 1 163 ? 3.967 -4.537 7.652 1.00 95.31 163 LEU A CA 1
ATOM 1304 C C . LEU A 1 163 ? 2.795 -3.561 7.669 1.00 95.31 163 LEU A C 1
ATOM 1306 O O . LEU A 1 163 ? 1.820 -3.744 6.944 1.00 95.31 163 LEU A O 1
ATOM 1310 N N . TYR A 1 164 ? 2.913 -2.518 8.483 1.00 95.38 164 TYR A N 1
ATOM 1311 C CA . TYR A 1 164 ? 1.964 -1.415 8.528 1.00 95.38 164 TYR A CA 1
ATOM 1312 C C . TYR A 1 164 ? 2.650 -0.118 8.104 1.00 95.38 164 TYR A C 1
ATOM 1314 O O . TYR A 1 164 ? 3.624 0.298 8.737 1.00 95.38 164 TYR A O 1
ATOM 1322 N N . SER A 1 165 ? 2.113 0.517 7.063 1.00 96.06 165 SER A N 1
ATOM 1323 C CA . SER A 1 165 ? 2.509 1.848 6.597 1.00 96.06 165 SER A CA 1
ATOM 1324 C C . SER A 1 165 ? 1.339 2.816 6.817 1.00 96.06 165 SER A C 1
ATOM 1326 O O . SER A 1 165 ? 0.339 2.716 6.107 1.00 96.06 165 SER A O 1
ATOM 1328 N N . PRO A 1 166 ? 1.402 3.726 7.807 1.00 94.88 166 PRO A N 1
ATOM 1329 C CA . PRO A 1 166 ? 0.280 4.604 8.144 1.00 94.88 166 PRO A CA 1
ATOM 1330 C C . PRO A 1 166 ? 0.062 5.750 7.153 1.00 94.88 166 PRO A C 1
ATOM 1332 O O . PRO A 1 166 ? -1.008 6.355 7.161 1.00 94.88 166 PRO A O 1
ATOM 1335 N N . TYR A 1 167 ? 1.068 6.088 6.345 1.00 94.94 167 TYR A N 1
ATOM 1336 C CA . TYR A 1 167 ? 0.990 7.185 5.390 1.00 94.94 167 TYR A CA 1
ATOM 1337 C C . TYR A 1 167 ? 1.365 6.689 4.000 1.00 94.94 167 TYR A C 1
ATOM 1339 O O . TYR A 1 167 ? 2.523 6.376 3.738 1.00 94.94 167 TYR A O 1
ATOM 1347 N N . GLU A 1 168 ? 0.377 6.661 3.109 1.00 95.00 168 GLU A N 1
ATOM 1348 C CA . GLU A 1 168 ? 0.568 6.354 1.697 1.00 95.00 168 GLU A CA 1
ATOM 1349 C C . GLU A 1 168 ? -0.138 7.396 0.837 1.00 95.00 168 GLU A C 1
ATOM 1351 O O . GLU A 1 168 ? -1.337 7.641 0.985 1.00 95.00 168 GLU A O 1
ATOM 1356 N N . LEU A 1 169 ? 0.606 8.008 -0.081 1.00 95.00 169 LEU A N 1
ATOM 1357 C CA . LEU A 1 169 ? 0.062 8.920 -1.074 1.00 95.00 169 LEU A CA 1
ATOM 1358 C C . LEU A 1 169 ? -0.285 8.128 -2.334 1.00 95.00 169 LEU A C 1
ATOM 1360 O O . LEU A 1 169 ? 0.574 7.464 -2.914 1.00 95.00 169 LEU A O 1
ATOM 1364 N N . ILE A 1 170 ? -1.533 8.240 -2.783 1.00 94.56 170 ILE A N 1
ATOM 1365 C CA . ILE A 1 170 ? -1.982 7.695 -4.067 1.00 94.56 170 ILE A CA 1
ATOM 1366 C C . ILE A 1 170 ? -1.877 8.805 -5.111 1.00 94.56 170 ILE A C 1
ATOM 1368 O O . ILE A 1 170 ? -2.493 9.857 -4.961 1.00 94.56 170 ILE A O 1
ATOM 1372 N N . MET A 1 171 ? -1.114 8.565 -6.176 1.00 91.44 171 MET A N 1
ATOM 1373 C CA . MET A 1 171 ? -0.838 9.562 -7.220 1.00 91.44 171 MET A CA 1
ATOM 1374 C C . MET A 1 171 ? -1.460 9.228 -8.577 1.00 91.44 171 MET A C 1
ATOM 1376 O O . MET A 1 171 ? -1.454 10.062 -9.476 1.00 91.44 171 MET A O 1
ATOM 1380 N N . ARG A 1 172 ? -2.016 8.020 -8.748 1.00 87.38 172 ARG A N 1
ATOM 1381 C CA . ARG A 1 172 ? -2.647 7.600 -10.008 1.00 87.38 172 ARG A CA 1
ATOM 1382 C C . ARG A 1 172 ? -4.019 6.984 -9.784 1.00 87.38 172 ARG A C 1
ATOM 1384 O O . ARG A 1 172 ? -4.182 6.045 -8.999 1.00 87.38 172 ARG A O 1
ATOM 1391 N N . MET A 1 173 ? -4.990 7.458 -10.555 1.00 77.69 173 MET A N 1
ATOM 1392 C CA . MET A 1 173 ? -6.314 6.850 -10.670 1.00 77.69 173 MET A CA 1
ATOM 1393 C C . MET A 1 173 ? -6.426 6.073 -11.977 1.00 77.69 173 MET A C 1
ATOM 1395 O O . MET A 1 173 ? -5.955 6.531 -13.017 1.00 77.69 173 MET A O 1
ATOM 1399 N N . ILE A 1 174 ? -7.082 4.914 -11.933 1.00 75.56 174 ILE A N 1
ATOM 1400 C CA . ILE A 1 174 ? -7.464 4.187 -13.141 1.00 75.56 174 ILE A CA 1
ATOM 1401 C C . ILE A 1 174 ? -8.954 4.409 -13.342 1.00 75.56 174 ILE A C 1
ATOM 1403 O O . ILE A 1 174 ? -9.774 3.922 -12.567 1.00 75.56 174 ILE A O 1
ATOM 1407 N N . TYR A 1 175 ? -9.307 5.134 -14.397 1.00 60.41 175 TYR A N 1
ATOM 1408 C CA . TYR A 1 175 ? -10.701 5.272 -14.786 1.00 60.41 175 TYR A CA 1
ATOM 1409 C C . TYR A 1 175 ? -11.211 3.951 -15.379 1.00 60.41 175 TYR A C 1
ATOM 1411 O O . TYR A 1 175 ? -10.522 3.374 -16.234 1.00 60.41 175 TYR A O 1
ATOM 1419 N N . PRO A 1 176 ? -12.411 3.481 -14.982 1.00 55.72 176 PRO A N 1
ATOM 1420 C CA . PRO A 1 176 ? -13.070 2.358 -15.636 1.00 55.72 176 PRO A CA 1
ATOM 1421 C C . PRO A 1 176 ? -13.133 2.589 -17.148 1.00 55.72 176 PRO A C 1
ATOM 1423 O O . PRO A 1 176 ? -13.293 3.726 -17.594 1.00 55.72 176 PRO A O 1
ATOM 1426 N N . GLN A 1 177 ? -13.042 1.529 -17.954 1.00 46.97 177 GLN A N 1
ATOM 1427 C CA . GLN A 1 177 ? -13.024 1.639 -19.422 1.00 46.97 177 GLN A CA 1
ATOM 1428 C C . GLN A 1 177 ? -14.201 2.466 -19.982 1.00 46.97 177 GLN A C 1
ATOM 1430 O O . GLN A 1 177 ? -14.013 3.220 -20.931 1.00 46.97 177 GLN A O 1
ATOM 1435 N N . ALA A 1 178 ? -15.373 2.423 -19.336 1.00 44.72 178 ALA A N 1
ATOM 1436 C CA . ALA A 1 178 ? -16.536 3.241 -19.692 1.00 44.72 178 ALA A CA 1
ATOM 1437 C C . ALA A 1 178 ? -16.289 4.763 -19.588 1.00 44.72 178 ALA A C 1
ATOM 1439 O O . ALA A 1 178 ? -16.826 5.529 -20.379 1.00 44.72 178 ALA A O 1
ATOM 1440 N N . MET A 1 179 ? -15.440 5.206 -18.656 1.00 48.53 179 MET A N 1
ATOM 1441 C CA . MET A 1 179 ? -15.096 6.620 -18.439 1.00 48.53 179 MET A CA 1
ATOM 1442 C C . MET A 1 179 ? -13.938 7.099 -19.330 1.00 48.53 179 MET A C 1
ATOM 1444 O O . MET A 1 179 ? -13.816 8.297 -19.579 1.00 48.53 179 MET A O 1
ATOM 1448 N N . ARG A 1 180 ? -13.103 6.190 -19.864 1.00 49.09 180 ARG A N 1
ATOM 1449 C CA . ARG A 1 180 ? -12.010 6.554 -20.792 1.00 49.09 180 ARG A CA 1
ATOM 1450 C C . ARG A 1 180 ? -12.531 7.174 -22.093 1.00 49.09 180 ARG A C 1
ATOM 1452 O O . ARG A 1 180 ? -11.876 8.048 -22.649 1.00 49.09 180 ARG A O 1
ATOM 1459 N N . HIS A 1 181 ? -13.721 6.777 -22.543 1.00 41.31 181 HIS A N 1
ATOM 1460 C CA . HIS A 1 181 ? -14.353 7.347 -23.736 1.00 41.31 181 HIS A CA 1
ATOM 1461 C C . HIS A 1 181 ? -14.918 8.758 -23.520 1.00 41.31 181 HIS A C 1
ATOM 1463 O O . HIS A 1 181 ? -15.008 9.516 -24.479 1.00 41.31 181 HIS A O 1
ATOM 1469 N N . HIS A 1 182 ? -15.273 9.135 -22.288 1.00 43.00 182 HIS A N 1
ATOM 1470 C CA . HIS A 1 182 ? -15.795 10.476 -22.000 1.00 43.00 182 HIS A CA 1
ATOM 1471 C C . HIS A 1 182 ? -14.688 11.520 -21.835 1.00 43.00 182 HIS A C 1
ATOM 1473 O O . HIS A 1 182 ? -14.877 12.665 -22.229 1.00 43.00 182 HIS A O 1
ATOM 1479 N N . HIS A 1 183 ? -13.511 11.134 -21.335 1.00 40.88 183 HIS A N 1
ATOM 1480 C CA . HIS A 1 183 ? -12.418 12.092 -21.140 1.00 40.88 183 HIS A CA 1
ATOM 1481 C C . HIS A 1 183 ? -11.710 12.476 -22.450 1.00 40.88 183 HIS A C 1
ATOM 1483 O O . HIS A 1 183 ? -11.355 13.635 -22.632 1.00 40.88 183 HIS A O 1
ATOM 1489 N N . PHE A 1 184 ? -11.618 11.559 -23.423 1.00 34.16 184 PHE A N 1
ATOM 1490 C CA . PHE A 1 184 ? -11.103 11.883 -24.764 1.00 34.16 184 PHE A CA 1
ATOM 1491 C C . PHE A 1 184 ? -12.011 12.822 -25.577 1.00 34.16 184 PHE A C 1
ATOM 1493 O O . PHE A 1 184 ? -11.582 13.327 -26.609 1.00 34.16 184 PHE A O 1
ATOM 1500 N N . GLN A 1 185 ? -13.247 13.077 -25.133 1.00 38.03 185 GLN A N 1
ATOM 1501 C CA . GLN A 1 185 ? -14.152 14.038 -25.774 1.00 38.03 185 GLN A CA 1
ATOM 1502 C C . GLN A 1 185 ? -14.203 15.402 -25.069 1.00 38.03 185 GLN A C 1
ATOM 1504 O O . GLN A 1 185 ? -14.897 16.289 -25.559 1.00 38.03 185 GLN A O 1
ATOM 1509 N N . GLN A 1 186 ? -13.486 15.597 -23.955 1.00 37.31 186 GLN A N 1
ATOM 1510 C CA . GLN A 1 186 ? -13.596 16.820 -23.147 1.00 37.31 186 GLN A CA 1
ATOM 1511 C C . GLN A 1 186 ? -12.356 17.726 -23.135 1.00 37.31 186 GLN A C 1
ATOM 1513 O O . GLN A 1 186 ? -12.394 18.775 -22.498 1.00 37.31 186 GLN A O 1
ATOM 1518 N N . GLU A 1 187 ? -11.311 17.414 -23.907 1.00 38.94 187 GLU A N 1
ATOM 1519 C CA . GLU A 1 187 ? -10.197 18.341 -24.163 1.00 38.94 187 GLU A CA 1
ATOM 1520 C C . GLU A 1 187 ? -10.309 18.976 -25.554 1.00 38.94 187 GLU A C 1
ATOM 1522 O O . GLU A 1 187 ? -9.537 18.742 -26.479 1.00 38.94 187 GLU A O 1
ATOM 1527 N N . SER A 1 188 ? -11.338 19.799 -25.715 1.00 38.47 188 SER A N 1
ATOM 1528 C CA . SER A 1 188 ? -11.415 20.815 -26.763 1.00 38.47 188 SER A CA 1
ATOM 1529 C C . SER A 1 188 ? -12.116 22.021 -26.159 1.00 38.47 188 SER A C 1
ATOM 1531 O O . SER A 1 188 ? -13.305 22.237 -26.381 1.00 38.47 188 SER A O 1
ATOM 1533 N N . PHE A 1 189 ? -11.393 22.775 -25.333 1.00 29.44 189 PHE A N 1
ATOM 1534 C CA . PHE A 1 189 ? -11.841 24.100 -24.921 1.00 29.44 189 PHE A CA 1
ATOM 1535 C C . PHE A 1 189 ? -11.219 25.143 -25.857 1.00 29.44 189 PHE A C 1
ATOM 1537 O O . PHE A 1 189 ? -9.996 25.278 -25.876 1.00 29.44 189 PHE A O 1
ATOM 1544 N N . PRO A 1 190 ? -12.030 25.866 -26.651 1.00 38.81 190 PRO A N 1
ATOM 1545 C CA . PRO A 1 190 ? -11.594 27.089 -27.300 1.00 38.81 190 PRO A CA 1
ATOM 1546 C C . PRO A 1 190 ? -11.573 28.210 -26.253 1.00 38.81 190 PRO A C 1
ATOM 1548 O O . PRO A 1 190 ? -12.580 28.442 -25.582 1.00 38.81 190 PRO A O 1
ATOM 1551 N N . TRP A 1 191 ? -10.398 28.794 -26.028 1.00 44.41 191 TRP A N 1
ATOM 1552 C CA . TRP A 1 191 ? -9.962 30.168 -26.344 1.00 44.41 191 TRP A CA 1
ATOM 1553 C C . TRP A 1 191 ? -8.698 30.455 -25.533 1.00 44.41 191 TRP A C 1
ATOM 1555 O O . TRP A 1 191 ? -8.766 30.376 -24.286 1.00 44.41 191 TRP A O 1
#